Protein AF-A0A963EMU2-F1 (afdb_monomer_lite)

Radius of gyration: 33.06 Å; chains: 1; bounding box: 58×86×83 Å

Sequence (289 aa):
MRCREVLSMQSFRQRSLLAVLTMLLSSVTVGQEVAPSDQSLPDIDAIVSDTRRALVLEVLVESGVASLVDSFVSMTPPAGYRGAPAQLRLRWFDGADLRIGTRNGWDPRWQYERGEDGERRVLLDSAVGAFAIPFSSDIARVEVTEVVSGLVLLDVNVSDTVLAYCVTHPDDPNCDGVTAPDTDDDGVPDTTDNCPEDANPGQADADNDGVGDVCDPTPNGEVIPGDINGDAVVDVGDYNAIRASLGTCEGDTGYSATADFTADNCVAYNDYQFWYQNYYQEEPPAPGC

Secondary structure (DSSP, 8-state):
---------------------------------PPPP-------------TT-EEEEEEEEETTEEEEEEEEEESS------PSSP-EEEEEE-TTS-EEEEEEE--TTEEEEEETTEEEEEE-SEEEEEEEEE--TT--EEEEEETTT--EEEEEE-HHHHHHHHHH-TT-GGGTT-PPP-SS-SSS-TTT-SSTTS--TT---SS-SSS-TTT-SSTT----TT--SSSSS-SHHHHHHHHHHTTEETTSTT--GGG-TT-SSEE-HHHHHHHHHHT---PPP-S--

Structure (mmCIF, N/CA/C/O backbone):
data_AF-A0A963EMU2-F1
#
_entry.id   AF-A0A963EMU2-F1
#
loop_
_atom_site.group_PDB
_atom_site.id
_atom_site.type_symbol
_atom_site.label_atom_id
_atom_site.label_alt_id
_atom_site.label_comp_id
_atom_site.label_asym_id
_atom_site.label_entity_id
_atom_site.label_seq_id
_atom_site.pdbx_PDB_ins_code
_atom_site.Cartn_x
_atom_site.Cartn_y
_atom_site.Cartn_z
_atom_site.occupancy
_atom_site.B_iso_or_equiv
_atom_site.auth_seq_id
_atom_site.auth_comp_id
_atom_site.auth_asym_id
_atom_site.auth_atom_id
_atom_site.pdbx_PDB_model_num
ATOM 1 N N . MET A 1 1 ? 18.043 55.345 -12.419 1.00 35.28 1 MET A N 1
ATOM 2 C CA . MET A 1 1 ? 17.382 56.667 -12.295 1.00 35.28 1 MET A CA 1
ATOM 3 C C . MET A 1 1 ? 16.607 56.688 -10.982 1.00 35.28 1 MET A C 1
ATOM 5 O O . MET A 1 1 ? 16.098 55.649 -10.595 1.00 35.28 1 MET A O 1
ATOM 9 N N . ARG A 1 2 ? 16.610 57.816 -10.257 1.00 45.12 2 ARG A N 1
ATOM 10 C CA . ARG A 1 2 ? 16.007 57.969 -8.915 1.00 45.12 2 ARG A CA 1
ATOM 11 C C . ARG A 1 2 ? 14.479 57.815 -8.951 1.00 45.12 2 ARG A C 1
ATOM 13 O O . ARG A 1 2 ? 13.865 58.368 -9.857 1.00 45.12 2 ARG A O 1
ATOM 20 N N . CYS A 1 3 ? 13.884 57.222 -7.913 1.00 29.77 3 CYS A N 1
ATOM 21 C CA . CYS A 1 3 ? 12.469 57.419 -7.588 1.00 29.77 3 CYS A CA 1
ATOM 22 C C . CYS A 1 3 ? 12.299 57.777 -6.104 1.00 29.77 3 CYS A C 1
ATOM 24 O O . CYS A 1 3 ? 13.116 57.409 -5.263 1.00 29.77 3 CYS A O 1
ATOM 26 N N . ARG A 1 4 ? 11.293 58.609 -5.848 1.00 39.91 4 ARG A N 1
ATOM 27 C CA . ARG A 1 4 ? 11.122 59.542 -4.730 1.00 39.91 4 ARG A CA 1
ATOM 28 C C . ARG A 1 4 ? 9.865 59.147 -3.940 1.00 39.91 4 ARG A C 1
ATOM 30 O O . ARG A 1 4 ? 8.931 58.612 -4.524 1.00 39.91 4 ARG A O 1
ATOM 37 N N . GLU A 1 5 ? 9.881 59.431 -2.642 1.00 45.19 5 GLU A N 1
ATOM 38 C CA . GLU A 1 5 ? 8.817 59.248 -1.638 1.00 45.19 5 GLU A CA 1
ATOM 39 C C . GLU A 1 5 ? 7.425 59.749 -2.063 1.00 45.19 5 GLU A C 1
ATOM 41 O O . GLU A 1 5 ? 7.364 60.788 -2.717 1.00 45.19 5 GLU A O 1
ATOM 46 N N . VAL A 1 6 ? 6.348 59.134 -1.533 1.00 35.81 6 VAL A N 1
ATOM 47 C CA . VAL A 1 6 ? 5.193 59.840 -0.923 1.00 35.81 6 VAL A CA 1
ATOM 48 C C . VAL A 1 6 ? 4.527 58.961 0.160 1.00 35.81 6 VAL A C 1
ATOM 50 O O . VAL A 1 6 ? 3.995 57.893 -0.125 1.00 35.81 6 VAL A O 1
ATOM 53 N N . LEU A 1 7 ? 4.521 59.468 1.398 1.00 39.00 7 LEU A N 1
ATOM 54 C CA . LEU A 1 7 ? 3.650 59.091 2.521 1.00 39.00 7 LEU A CA 1
ATOM 55 C C . LEU A 1 7 ? 2.262 59.735 2.362 1.00 39.00 7 LEU A C 1
ATOM 57 O O . LEU A 1 7 ? 2.170 60.906 1.997 1.00 39.00 7 LEU A O 1
ATOM 61 N N . SER A 1 8 ? 1.194 59.038 2.758 1.00 33.53 8 SER A N 1
ATOM 62 C CA . SER A 1 8 ? -0.105 59.664 3.045 1.00 33.53 8 SER A CA 1
ATOM 63 C C . SER A 1 8 ? -0.786 58.984 4.235 1.00 33.53 8 SER A C 1
ATOM 65 O O . SER A 1 8 ? -1.384 57.919 4.109 1.00 33.53 8 SER A O 1
ATOM 67 N N . MET A 1 9 ? -0.686 59.623 5.403 1.00 33.03 9 MET A N 1
ATOM 68 C CA . MET A 1 9 ? -1.592 59.436 6.536 1.00 33.03 9 MET A CA 1
ATOM 69 C C . MET A 1 9 ? -2.592 60.592 6.510 1.00 33.03 9 MET A C 1
ATOM 71 O O . MET A 1 9 ? -2.189 61.753 6.598 1.00 33.03 9 MET A O 1
ATOM 75 N N . GLN A 1 10 ? -3.888 60.293 6.442 1.00 36.69 10 GLN A N 1
ATOM 76 C CA . GLN A 1 10 ? -4.934 61.271 6.731 1.00 36.69 10 GLN A CA 1
ATOM 77 C C . GLN A 1 10 ? -5.666 60.899 8.017 1.00 36.69 10 GLN A C 1
ATOM 79 O O . GLN A 1 10 ? -6.092 59.768 8.228 1.00 36.69 10 GLN A O 1
ATOM 84 N N . SER A 1 11 ? -5.769 61.904 8.880 1.00 35.62 11 SER A N 1
ATOM 85 C CA . SER A 1 11 ? -6.507 61.912 10.135 1.00 35.62 11 SER A CA 1
ATOM 86 C C . SER A 1 11 ? -7.935 62.399 9.894 1.00 35.62 11 SER A C 1
ATOM 88 O O . SER A 1 11 ? -8.146 63.293 9.077 1.00 35.62 11 SER A O 1
ATOM 90 N N . PHE A 1 12 ? -8.907 61.891 10.656 1.00 32.28 12 PHE A N 1
ATOM 91 C CA . PHE A 1 12 ? -10.191 62.568 10.843 1.00 32.28 12 PHE A CA 1
ATOM 92 C C . PHE A 1 12 ? -10.659 62.433 12.297 1.00 32.28 12 PHE A C 1
ATOM 94 O O . PHE A 1 12 ? -10.760 61.342 12.850 1.00 32.28 12 PHE A O 1
ATOM 101 N N . ARG A 1 13 ? -10.898 63.591 12.922 1.00 42.03 13 ARG A N 1
ATOM 102 C CA . ARG A 1 13 ? -11.477 63.770 14.261 1.00 42.03 13 ARG A CA 1
ATOM 103 C C . ARG A 1 13 ? -12.992 63.564 14.213 1.00 42.03 13 ARG A C 1
ATOM 105 O O . ARG A 1 13 ? -13.629 64.101 13.310 1.00 42.03 13 ARG A O 1
ATOM 112 N N . GLN A 1 14 ? -13.588 63.016 15.273 1.00 35.12 14 GLN A N 1
ATOM 113 C CA . GLN A 1 14 ? -14.962 63.375 15.642 1.00 35.12 14 GLN A CA 1
ATOM 114 C C . GLN A 1 14 ? -15.229 63.258 17.150 1.00 35.12 14 GLN A C 1
ATOM 116 O O . GLN A 1 14 ? -14.441 62.702 17.905 1.00 35.12 14 GLN A O 1
ATOM 121 N N . ARG A 1 15 ? -16.277 63.968 17.567 1.00 37.19 15 ARG A N 1
ATOM 122 C CA . ARG A 1 15 ? -16.480 64.641 18.855 1.00 37.19 15 ARG A CA 1
ATOM 123 C C . ARG A 1 15 ? -17.202 63.774 19.892 1.00 37.19 15 ARG A C 1
ATOM 125 O O . ARG A 1 15 ? -17.999 62.914 19.545 1.00 37.19 15 ARG A O 1
ATOM 132 N N . SER A 1 16 ? -16.970 64.121 21.155 1.00 39.81 16 SER A N 1
ATOM 133 C CA . SER A 1 16 ? -17.632 63.636 22.367 1.00 39.81 16 SER A CA 1
ATOM 134 C C . SER A 1 16 ? -19.164 63.718 22.321 1.00 39.81 16 SER A C 1
ATOM 136 O O . SER A 1 16 ? -19.708 64.763 21.967 1.00 39.81 16 SER A O 1
ATOM 138 N N . LEU A 1 17 ? -19.838 62.671 22.806 1.00 34.31 17 LEU A N 1
ATOM 139 C CA . LEU A 1 17 ? -21.205 62.719 23.330 1.00 34.31 17 LEU A CA 1
ATOM 140 C C . LEU A 1 17 ? -21.325 61.737 24.504 1.00 34.31 17 LEU A C 1
ATOM 142 O O . LEU A 1 17 ? -20.949 60.572 24.414 1.00 34.31 17 LEU A O 1
ATOM 146 N N . LEU A 1 18 ? -21.791 62.278 25.625 1.00 36.84 18 LEU A N 1
ATOM 147 C CA . LEU A 1 18 ? -22.010 61.627 26.910 1.00 36.84 18 LEU A CA 1
ATOM 148 C C . LEU A 1 18 ? -23.221 60.682 26.796 1.00 36.84 18 LEU A C 1
ATOM 150 O O . LEU A 1 18 ? -24.311 61.143 26.464 1.00 36.84 18 LEU A O 1
ATOM 154 N N . ALA A 1 19 ? -23.060 59.397 27.112 1.00 36.19 19 ALA A N 1
ATOM 155 C CA . ALA A 1 19 ? -24.176 58.489 27.366 1.00 36.19 19 ALA A CA 1
ATOM 156 C C . ALA A 1 19 ? -23.812 57.569 28.538 1.00 36.19 19 ALA A C 1
ATOM 158 O O . ALA A 1 19 ? -22.966 56.686 28.430 1.00 36.19 19 ALA A O 1
ATOM 159 N N . VAL A 1 20 ? -24.432 57.841 29.685 1.00 43.25 20 VAL A N 1
ATOM 160 C CA . VAL A 1 20 ? -24.418 56.987 30.871 1.00 43.25 20 VAL A CA 1
ATOM 161 C C . VAL A 1 20 ? -25.379 55.834 30.594 1.00 43.25 20 VAL A C 1
ATOM 163 O O . VAL A 1 20 ? -26.583 56.058 30.503 1.00 43.25 20 VAL A O 1
ATOM 166 N N . LEU A 1 21 ? -24.860 54.615 30.450 1.00 30.14 21 LEU A N 1
ATOM 167 C CA . LEU A 1 21 ? -25.670 53.401 30.450 1.00 30.14 21 LEU A CA 1
ATOM 168 C C . LEU A 1 21 ? -24.932 52.312 31.232 1.00 30.14 21 LEU A C 1
ATOM 170 O O . LEU A 1 21 ? -23.874 51.830 30.837 1.00 30.14 21 LEU A O 1
ATOM 174 N N . THR A 1 22 ? -25.490 51.981 32.387 1.00 38.59 22 THR A N 1
ATOM 175 C CA . THR A 1 22 ? -25.093 50.900 33.285 1.00 38.59 22 THR A CA 1
ATOM 176 C C . THR A 1 22 ? -25.167 49.558 32.548 1.00 38.59 22 THR A C 1
ATOM 178 O O . THR A 1 22 ? -26.258 49.058 32.285 1.00 38.59 22 THR A O 1
ATOM 181 N N . MET A 1 23 ? -24.018 48.958 32.218 1.00 34.81 23 MET A N 1
ATOM 182 C CA . MET A 1 23 ? -23.958 47.561 31.779 1.00 34.81 23 MET A CA 1
ATOM 183 C C . MET A 1 23 ? -24.023 46.642 33.002 1.00 34.81 23 MET A C 1
ATOM 185 O O . MET A 1 23 ? -23.084 46.563 33.793 1.00 34.81 23 MET A O 1
ATOM 189 N N . LEU A 1 24 ? -25.146 45.941 33.145 1.00 36.41 24 LEU A N 1
ATOM 190 C CA . LEU A 1 24 ? -25.231 44.711 33.924 1.00 36.41 24 LEU A CA 1
ATOM 191 C C . LEU A 1 24 ? -24.369 43.656 33.220 1.00 36.41 24 LEU A C 1
ATOM 193 O O . LEU A 1 24 ? -24.691 43.228 32.112 1.00 36.41 24 LEU A O 1
ATOM 197 N N . LEU A 1 25 ? -23.272 43.251 33.862 1.00 34.47 25 LEU A N 1
ATOM 198 C CA . LEU A 1 25 ? -22.512 42.060 33.494 1.00 34.47 25 LEU A CA 1
ATOM 199 C C . LEU A 1 25 ? -23.432 40.840 33.607 1.00 34.47 25 LEU A C 1
ATOM 201 O O . LEU A 1 25 ? -23.654 40.319 34.696 1.00 34.47 25 LEU A O 1
ATOM 205 N N . SER A 1 26 ? -23.966 40.385 32.477 1.00 35.75 26 SER A N 1
ATOM 206 C CA . SER A 1 26 ? -24.400 38.998 32.347 1.00 35.75 26 SER A CA 1
ATOM 207 C C . SER A 1 26 ? -23.162 38.206 31.960 1.00 35.75 26 SER A C 1
ATOM 209 O O . SER A 1 26 ? -22.693 38.279 30.827 1.00 35.75 26 SER A O 1
ATOM 211 N N . SER A 1 27 ? -22.580 37.522 32.940 1.00 37.53 27 SER A N 1
ATOM 212 C CA . SER A 1 27 ? -21.568 36.498 32.723 1.00 37.53 27 SER A CA 1
ATOM 213 C C . SER A 1 27 ? -22.130 35.465 31.748 1.00 37.53 27 SER A C 1
ATOM 215 O O . SER A 1 27 ? -23.017 34.691 32.106 1.00 37.53 27 SER A O 1
ATOM 217 N N . VAL A 1 28 ? -21.632 35.472 30.511 1.00 32.34 28 VAL A N 1
ATOM 218 C CA . VAL A 1 28 ? -21.758 34.331 29.607 1.00 32.34 28 VAL A CA 1
ATOM 219 C C . VAL A 1 28 ? -20.953 33.221 30.263 1.00 32.34 28 VAL A C 1
ATOM 221 O O . VAL A 1 28 ? -19.725 33.248 30.272 1.00 32.34 28 VAL A O 1
ATOM 224 N N . THR A 1 29 ? -21.645 32.286 30.904 1.00 36.19 29 THR A N 1
ATOM 225 C CA . THR A 1 29 ? -21.035 31.029 31.310 1.00 36.19 29 THR A CA 1
ATOM 226 C C . THR A 1 29 ? -20.679 30.301 30.024 1.00 36.19 29 THR A C 1
ATOM 228 O O . THR A 1 29 ? -21.573 29.856 29.303 1.00 36.19 29 THR A O 1
ATOM 231 N N . VAL A 1 30 ? -19.382 30.221 29.717 1.00 38.34 30 VAL A N 1
ATOM 232 C CA . VAL A 1 30 ? -18.858 29.185 28.823 1.00 38.34 30 VAL A CA 1
ATOM 233 C C . VAL A 1 30 ? -19.450 27.874 29.324 1.00 38.34 30 VAL A C 1
ATOM 235 O O . VAL A 1 30 ? -19.350 27.578 30.517 1.00 38.34 30 VAL A O 1
ATOM 238 N N . GLY A 1 31 ? -20.162 27.165 28.449 1.00 36.22 31 GLY A N 1
ATOM 239 C CA . GLY A 1 31 ? -20.737 25.869 28.765 1.00 36.22 31 GLY A CA 1
ATOM 240 C C . GLY A 1 31 ? -19.612 24.951 29.205 1.00 36.22 31 GLY A C 1
ATOM 241 O O . GLY A 1 31 ? -18.828 24.487 28.388 1.00 36.22 31 GLY A O 1
ATOM 242 N N . GLN A 1 32 ? -19.493 24.750 30.512 1.00 38.72 32 GLN A N 1
ATOM 243 C CA . GLN A 1 32 ? -18.679 23.694 31.069 1.00 38.72 32 GLN A CA 1
ATOM 244 C C . GLN A 1 32 ? -19.411 22.410 30.703 1.00 38.72 32 GLN A C 1
ATOM 246 O O . GLN A 1 32 ? -20.411 22.063 31.330 1.00 38.72 32 GLN A O 1
ATOM 251 N N . GLU A 1 33 ? -18.978 21.780 29.616 1.00 40.53 33 GLU A N 1
ATOM 252 C CA . GLU A 1 33 ? -19.452 20.465 29.222 1.00 40.53 33 GLU A CA 1
ATOM 253 C C . GLU A 1 33 ? -19.088 19.524 30.374 1.00 40.53 33 GLU A C 1
ATOM 255 O O . GLU A 1 33 ? -17.924 19.212 30.633 1.00 40.53 33 GLU A O 1
ATOM 260 N N . VAL A 1 34 ? -20.088 19.227 31.205 1.00 39.44 34 VAL A N 1
ATOM 261 C CA . VAL A 1 34 ? -19.920 18.378 32.378 1.00 39.44 34 VAL A CA 1
ATOM 262 C C . VAL A 1 34 ? -19.546 17.009 31.843 1.00 39.44 34 VAL A C 1
ATOM 264 O O . VAL A 1 34 ? -20.336 16.398 31.125 1.00 39.44 34 VAL A O 1
ATOM 267 N N . ALA A 1 35 ? -18.339 16.549 32.181 1.00 40.06 35 ALA A N 1
ATOM 268 C CA . ALA A 1 35 ? -17.890 15.209 31.843 1.00 40.06 35 ALA A CA 1
ATOM 269 C C . ALA A 1 35 ? -19.002 14.204 32.201 1.00 40.06 35 ALA A C 1
ATOM 271 O O . ALA A 1 35 ? -19.536 14.281 33.318 1.00 40.06 35 ALA A O 1
ATOM 272 N N . PRO A 1 36 ? -19.391 13.301 31.281 1.00 41.72 36 PRO A N 1
ATOM 273 C CA . PRO A 1 36 ? -20.435 12.327 31.559 1.00 41.72 36 PRO A CA 1
ATOM 274 C C . PRO A 1 36 ? -20.095 11.569 32.845 1.00 41.72 36 PRO A C 1
ATOM 276 O O . PRO A 1 36 ? -18.936 11.251 33.112 1.00 41.72 36 PRO A O 1
ATOM 279 N N . SER A 1 37 ? -21.107 11.344 33.684 1.00 37.91 37 SER A N 1
ATOM 280 C CA . SER A 1 37 ? -20.954 10.660 34.970 1.00 37.91 37 SER A CA 1
ATOM 281 C C . SER A 1 37 ? -20.234 9.321 34.805 1.00 37.91 37 SER A C 1
ATOM 283 O O . SER A 1 37 ? -20.472 8.639 33.810 1.00 37.91 37 SER A O 1
ATOM 285 N N . ASP A 1 38 ? -19.433 8.959 35.810 1.00 37.34 38 ASP A N 1
ATOM 286 C CA . ASP A 1 38 ? -18.592 7.760 35.971 1.00 37.34 38 ASP A CA 1
ATOM 287 C C . ASP A 1 38 ? -19.379 6.429 35.912 1.00 37.34 38 ASP A C 1
ATOM 289 O O . ASP A 1 38 ? -19.438 5.637 36.853 1.00 37.34 38 ASP A O 1
ATOM 293 N N . GLN A 1 39 ? -20.081 6.201 34.806 1.00 38.28 39 GLN A N 1
ATOM 294 C CA . GLN A 1 39 ? -20.784 4.967 34.509 1.00 38.28 39 GLN A CA 1
ATOM 295 C C . GLN A 1 39 ? -19.732 4.001 33.969 1.00 38.28 39 GLN A C 1
ATOM 297 O O . GLN A 1 39 ? -19.336 4.073 32.805 1.00 38.28 39 GLN A O 1
ATOM 302 N N . SER A 1 40 ? -19.252 3.109 34.836 1.00 40.94 40 SER A N 1
ATOM 303 C CA . SER A 1 40 ? -18.493 1.939 34.399 1.00 40.94 40 SER A CA 1
ATOM 304 C C . SER A 1 40 ? -19.375 1.118 33.456 1.00 40.94 40 SER A C 1
ATOM 306 O O . SER A 1 40 ? -20.341 0.473 33.858 1.00 40.94 40 SER A O 1
ATOM 308 N N . LEU A 1 41 ? -19.085 1.210 32.161 1.00 40.19 41 LEU A N 1
ATOM 309 C CA . LEU A 1 41 ? -19.714 0.357 31.170 1.00 40.19 41 LEU A CA 1
ATOM 310 C C . LEU A 1 41 ? -19.074 -1.029 31.281 1.00 40.19 41 LEU A C 1
ATOM 312 O O . LEU A 1 41 ? -17.842 -1.112 31.279 1.00 40.19 41 LEU A O 1
ATOM 316 N N . PRO A 1 42 ? -19.866 -2.109 31.388 1.00 42.03 42 PRO A N 1
ATOM 317 C CA . PRO A 1 42 ? -19.310 -3.453 31.414 1.00 42.03 42 PRO A CA 1
ATOM 318 C C . PRO A 1 42 ? -18.523 -3.697 30.119 1.00 42.03 42 PRO A C 1
ATOM 320 O O . PRO A 1 42 ? -19.025 -3.417 29.029 1.00 42.03 42 PRO A O 1
ATOM 323 N N . ASP A 1 43 ? -17.284 -4.179 30.246 1.00 49.72 43 ASP A N 1
ATOM 324 C CA . ASP A 1 43 ? -16.529 -4.751 29.125 1.00 49.72 43 ASP A CA 1
ATOM 325 C C . ASP A 1 43 ? -17.313 -6.000 28.692 1.00 49.72 43 ASP A C 1
ATOM 327 O O . ASP A 1 43 ? -17.410 -6.965 29.451 1.00 49.72 43 ASP A O 1
ATOM 331 N N . ILE A 1 44 ? -17.975 -5.946 27.534 1.00 45.94 44 ILE A N 1
ATOM 332 C CA . ILE A 1 44 ? -18.754 -7.075 27.019 1.00 45.94 44 ILE A CA 1
ATOM 333 C C . ILE A 1 44 ? -17.798 -7.979 26.241 1.00 45.94 44 ILE A C 1
ATOM 335 O O . ILE A 1 44 ? -17.297 -7.583 25.194 1.00 45.94 44 ILE A O 1
ATOM 339 N N . ASP A 1 45 ? -17.570 -9.168 26.801 1.00 51.59 45 ASP A N 1
ATOM 340 C CA . ASP A 1 45 ? -17.040 -10.389 26.188 1.00 51.59 45 ASP A CA 1
ATOM 341 C C . ASP A 1 45 ? -15.982 -10.183 25.094 1.00 51.59 45 ASP A C 1
ATOM 343 O O . ASP A 1 45 ? -16.255 -10.255 23.895 1.00 51.59 45 ASP A O 1
ATOM 347 N N . ALA A 1 46 ? -14.724 -10.021 25.518 1.00 47.72 46 ALA A N 1
ATOM 348 C CA . ALA A 1 46 ? -13.610 -10.421 24.672 1.00 47.72 46 ALA A CA 1
ATOM 349 C C . ALA A 1 46 ? -13.699 -11.944 24.502 1.00 47.72 46 ALA A C 1
ATOM 351 O O . ALA A 1 46 ? -13.368 -12.694 25.426 1.00 47.72 46 ALA A O 1
ATOM 352 N N . ILE A 1 47 ? -14.175 -12.398 23.339 1.00 47.84 47 ILE A N 1
ATOM 353 C CA . ILE A 1 47 ? -13.911 -13.760 22.878 1.00 47.84 47 ILE A CA 1
ATOM 354 C C . ILE A 1 47 ? -12.400 -13.951 23.018 1.00 47.84 47 ILE A C 1
ATOM 356 O O . ILE A 1 47 ? -11.615 -13.120 22.565 1.00 47.84 47 ILE A O 1
ATOM 360 N N . VAL A 1 48 ? -12.029 -14.968 23.790 1.00 54.50 48 VAL A N 1
ATOM 361 C CA . VAL A 1 48 ? -10.658 -15.302 24.175 1.00 54.50 48 VAL A CA 1
ATOM 362 C C . VAL A 1 48 ? -9.741 -15.175 22.960 1.00 54.50 48 VAL A C 1
ATOM 364 O O . VAL A 1 48 ? -9.844 -15.980 22.043 1.00 54.50 48 VAL A O 1
ATOM 367 N N . SER A 1 49 ? -8.833 -14.200 22.948 1.00 51.03 49 SER A N 1
ATOM 368 C CA . SER A 1 49 ? -7.731 -14.209 21.992 1.00 51.03 49 SER A CA 1
ATOM 369 C C . SER A 1 49 ? -6.461 -13.621 22.601 1.00 51.03 49 SER A C 1
ATOM 371 O O . SER A 1 49 ? -6.479 -12.877 23.587 1.00 51.03 49 SER A O 1
ATOM 373 N N . ASP A 1 50 ? -5.348 -14.117 22.080 1.00 56.53 50 ASP A N 1
ATOM 374 C CA . ASP A 1 50 ? -3.978 -13.986 22.557 1.00 56.53 50 ASP A CA 1
ATOM 375 C C . ASP A 1 50 ? -3.633 -12.576 23.078 1.00 56.53 50 ASP A C 1
ATOM 377 O O . ASP A 1 50 ? -3.504 -11.627 22.313 1.00 56.53 50 ASP A O 1
ATOM 381 N N . THR A 1 51 ? -3.413 -12.416 24.390 1.00 59.19 51 THR A N 1
ATOM 382 C CA . THR A 1 51 ? -3.017 -11.112 24.963 1.00 59.19 51 THR A CA 1
ATOM 383 C C . THR A 1 51 ? -1.585 -10.708 24.617 1.00 59.19 51 THR A C 1
ATOM 385 O O . THR A 1 51 ? -1.146 -9.632 25.021 1.00 59.19 51 THR A O 1
ATOM 388 N N . ARG A 1 52 ? -0.817 -11.571 23.941 1.00 72.00 52 ARG A N 1
ATOM 389 C CA . ARG A 1 52 ? 0.543 -11.251 23.494 1.00 72.00 52 ARG A CA 1
ATOM 390 C C . ARG A 1 52 ? 0.545 -10.478 22.180 1.00 72.00 52 ARG A C 1
ATOM 392 O O . ARG A 1 52 ? 1.603 -10.020 21.776 1.00 72.00 52 ARG A O 1
ATOM 399 N N . ARG A 1 53 ? -0.602 -10.356 21.508 1.00 82.12 53 ARG A N 1
ATOM 400 C CA . ARG A 1 53 ? -0.713 -9.763 20.175 1.00 82.12 53 ARG A CA 1
ATOM 401 C C . ARG A 1 53 ? -1.917 -8.846 20.101 1.00 82.12 53 ARG A C 1
ATOM 403 O O . ARG A 1 53 ? -2.940 -9.096 20.735 1.00 82.12 53 ARG A O 1
ATOM 410 N N . ALA A 1 54 ? -1.801 -7.783 19.327 1.00 88.88 54 ALA A N 1
ATOM 411 C CA . ALA A 1 54 ? -2.918 -6.891 19.078 1.00 88.88 54 ALA A CA 1
ATOM 412 C C . ALA A 1 54 ? -2.879 -6.373 17.651 1.00 88.88 54 ALA A C 1
ATOM 414 O O . ALA A 1 54 ? -1.813 -5.990 17.175 1.00 88.88 54 ALA A O 1
ATOM 415 N N . LEU A 1 55 ? -4.047 -6.299 17.019 1.00 92.00 55 LEU A N 1
ATOM 416 C CA . LEU A 1 55 ? -4.229 -5.394 15.897 1.00 92.00 55 LEU A CA 1
ATOM 417 C C . LEU A 1 55 ? -4.282 -3.975 16.470 1.00 92.00 55 LEU A C 1
ATOM 419 O O . LEU A 1 55 ? -5.108 -3.673 17.340 1.00 92.00 55 LEU A O 1
ATOM 423 N N . VAL A 1 56 ? -3.353 -3.137 16.029 1.00 93.19 56 VAL A N 1
ATOM 424 C CA . VAL A 1 56 ? -3.220 -1.744 16.437 1.00 93.19 56 VAL A CA 1
ATOM 425 C C . VAL A 1 56 ? -3.683 -0.868 15.286 1.00 93.19 56 VAL A C 1
ATOM 427 O O . VAL A 1 56 ? -3.252 -1.056 14.155 1.00 93.19 56 VAL A O 1
ATOM 430 N N . LEU A 1 57 ? -4.560 0.081 15.593 1.00 94.56 57 LEU A N 1
ATOM 431 C CA . LEU A 1 57 ? -4.978 1.139 14.688 1.00 94.56 57 LEU A CA 1
ATOM 432 C C . LEU A 1 57 ? -4.463 2.457 15.254 1.00 94.56 57 LEU A C 1
ATOM 434 O O . LEU A 1 57 ? -4.853 2.845 16.360 1.00 94.56 57 LEU A O 1
ATOM 438 N N . GLU A 1 58 ? -3.600 3.140 14.516 1.00 94.38 58 GLU A N 1
ATOM 439 C CA . GLU A 1 58 ? -3.252 4.526 14.797 1.00 94.38 58 GLU A CA 1
ATOM 440 C C . GLU A 1 58 ? -4.282 5.423 14.132 1.00 94.38 58 GLU A C 1
ATOM 442 O O . GLU A 1 58 ? -4.531 5.338 12.933 1.00 94.38 58 GLU A O 1
ATOM 447 N N . VAL A 1 59 ? -4.936 6.255 14.931 1.00 94.38 59 VAL A N 1
ATOM 448 C CA . VAL A 1 59 ? -6.111 7.002 14.502 1.00 94.38 59 VAL A CA 1
ATOM 449 C C . VAL A 1 59 ? -5.949 8.457 14.886 1.00 9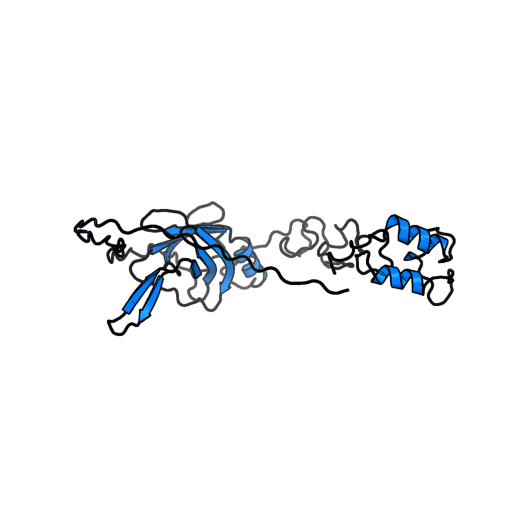4.38 59 VAL A C 1
ATOM 451 O O . VAL A 1 59 ? -5.739 8.786 16.056 1.00 94.38 59 VAL A O 1
ATOM 454 N N . LEU A 1 60 ? -6.093 9.331 13.896 1.00 94.69 60 LEU A N 1
ATOM 455 C CA . LEU A 1 60 ? -6.219 10.764 14.088 1.00 94.69 60 LEU A CA 1
ATOM 456 C C . LEU A 1 60 ? -7.693 11.088 14.324 1.00 94.69 60 LEU A C 1
ATOM 458 O O . LEU A 1 60 ? -8.537 10.819 13.470 1.00 94.69 60 LEU A O 1
ATOM 462 N N . VAL A 1 61 ? -7.999 11.673 15.479 1.00 91.75 61 VAL A N 1
ATOM 463 C CA . VAL A 1 61 ? -9.344 12.140 15.828 1.00 91.75 61 VAL A CA 1
ATOM 464 C C . VAL A 1 61 ? -9.357 13.661 15.780 1.00 91.75 61 VAL A C 1
ATOM 466 O O . VAL A 1 61 ? -8.608 14.300 16.519 1.00 91.75 61 VAL A O 1
ATOM 469 N N . GLU A 1 62 ? -10.235 14.239 14.963 1.00 90.69 62 GLU A N 1
ATOM 470 C CA . GLU A 1 62 ? -10.421 15.685 14.813 1.00 90.69 62 GLU A CA 1
ATOM 471 C C . GLU A 1 62 ? -11.902 16.028 14.962 1.00 90.69 62 GLU A C 1
ATOM 473 O O . GLU A 1 62 ? -12.729 15.554 14.191 1.00 90.69 62 GLU A O 1
ATOM 478 N N . SER A 1 63 ? -12.247 16.842 15.965 1.00 77.00 63 SER A N 1
ATOM 479 C CA . SER A 1 63 ? -13.568 17.486 16.127 1.00 77.00 63 SER A CA 1
ATOM 480 C C . SER A 1 63 ? -14.800 16.712 15.597 1.00 77.00 63 SER A C 1
ATOM 482 O O . SER A 1 63 ? -15.635 17.270 14.887 1.00 77.00 63 SER A O 1
ATOM 484 N N . GLY A 1 64 ? -14.941 15.436 15.979 1.00 72.75 64 GLY A N 1
ATOM 485 C CA . GLY A 1 64 ? -16.112 14.602 15.662 1.00 72.75 64 GLY A CA 1
ATOM 486 C C . GLY A 1 64 ? -15.967 13.648 14.470 1.00 72.75 64 GLY A C 1
ATOM 487 O O . GLY A 1 64 ? -16.926 12.949 14.156 1.00 72.75 64 GLY A O 1
ATOM 488 N N . VAL A 1 65 ? -14.796 13.572 13.838 1.00 85.56 65 VAL A N 1
ATOM 489 C CA . VAL A 1 65 ? -14.456 12.572 12.812 1.00 85.56 65 VAL A CA 1
ATOM 490 C C . VAL A 1 65 ? -13.120 11.924 13.175 1.00 85.56 65 VAL A C 1
ATOM 492 O O . VAL A 1 65 ? -12.271 12.548 13.814 1.00 85.56 65 VAL A O 1
ATOM 495 N N . ALA A 1 66 ? -12.931 10.661 12.803 1.00 92.75 66 ALA A N 1
ATOM 496 C CA . ALA A 1 66 ? -11.663 9.968 12.950 1.00 92.75 66 ALA A CA 1
ATOM 497 C C . ALA A 1 66 ? -11.190 9.401 11.605 1.00 92.75 66 ALA A C 1
ATOM 499 O O . ALA A 1 66 ? -11.992 9.016 10.757 1.00 92.75 66 ALA A O 1
ATOM 500 N N . SER A 1 67 ? -9.875 9.359 11.411 1.00 95.12 67 SER A N 1
ATOM 501 C CA . SER A 1 67 ? -9.229 8.814 10.215 1.00 95.12 67 SER A CA 1
ATOM 502 C C . SER A 1 67 ? -8.108 7.860 10.608 1.00 95.12 67 SER A C 1
ATOM 504 O O . SER A 1 67 ? -7.412 8.083 11.603 1.00 95.12 67 SER A O 1
ATOM 506 N N . LEU A 1 68 ? -7.967 6.773 9.850 1.00 96.06 68 LEU A N 1
ATOM 507 C CA . LEU A 1 68 ? -6.882 5.817 10.036 1.00 96.06 68 LEU A CA 1
ATOM 508 C C . LEU A 1 68 ? -5.580 6.441 9.532 1.00 96.06 68 LEU A C 1
ATOM 510 O O . LEU A 1 68 ? -5.512 6.886 8.389 1.00 96.06 68 LEU A O 1
ATOM 514 N N . VAL A 1 69 ? -4.579 6.488 10.402 1.00 96.25 69 VAL A N 1
ATOM 515 C CA . VAL A 1 69 ? -3.211 6.902 10.075 1.00 96.25 69 VAL A CA 1
ATOM 516 C C . VAL A 1 69 ? -2.404 5.681 9.657 1.00 96.25 69 VAL A C 1
ATOM 518 O O . VAL A 1 69 ? -1.742 5.714 8.627 1.00 96.25 69 VAL A O 1
ATOM 521 N N . ASP A 1 70 ? -2.489 4.611 10.448 1.00 95.50 70 ASP A N 1
ATOM 522 C CA . ASP A 1 70 ? -1.786 3.357 10.197 1.00 95.50 70 ASP A CA 1
ATOM 523 C C . ASP A 1 70 ? -2.518 2.183 10.864 1.00 95.50 70 ASP A C 1
ATOM 525 O O . ASP A 1 70 ? -3.294 2.362 11.812 1.00 95.50 70 ASP A O 1
ATOM 529 N N . SER A 1 71 ? -2.262 0.968 10.389 1.00 95.56 71 SER A N 1
ATOM 530 C CA . SER A 1 71 ? -2.693 -0.251 11.059 1.00 95.56 71 SER A CA 1
ATOM 531 C C . SER A 1 71 ? -1.663 -1.360 10.917 1.00 95.56 71 SER A C 1
ATOM 533 O O . SER A 1 71 ? -1.147 -1.613 9.834 1.00 95.56 71 SER A O 1
ATOM 535 N N . PHE A 1 72 ? -1.391 -2.057 12.015 1.00 94.00 72 PHE A N 1
ATOM 536 C CA . PHE A 1 72 ? -0.401 -3.129 12.048 1.00 94.00 72 PHE A CA 1
ATOM 537 C C . PHE A 1 72 ? -0.681 -4.107 13.186 1.00 94.00 72 PHE A C 1
ATOM 539 O O . PHE A 1 72 ? -1.364 -3.790 14.164 1.00 94.00 72 PHE A O 1
ATOM 546 N N . VAL A 1 73 ? -0.116 -5.309 13.099 1.00 92.38 73 VAL A N 1
ATOM 547 C CA . VAL A 1 73 ? -0.173 -6.290 14.188 1.00 92.38 73 VAL A CA 1
ATOM 548 C C . VAL A 1 73 ? 1.070 -6.154 15.065 1.00 92.38 73 VAL A C 1
ATOM 550 O O . VAL A 1 73 ? 2.201 -6.310 14.611 1.00 92.38 73 VAL A O 1
ATOM 553 N N . SER A 1 74 ? 0.865 -5.869 16.349 1.00 89.69 74 SER A N 1
ATOM 554 C CA . SER A 1 74 ? 1.933 -5.708 17.336 1.00 89.69 74 SER A CA 1
ATOM 555 C C . SER A 1 74 ? 2.056 -6.927 18.246 1.00 89.69 74 SER A C 1
ATOM 557 O O . SER A 1 74 ? 1.088 -7.333 18.890 1.00 89.69 74 SER A O 1
ATOM 559 N N . MET A 1 75 ? 3.280 -7.447 18.375 1.00 85.75 75 MET A N 1
ATOM 560 C CA . MET A 1 75 ? 3.671 -8.487 19.345 1.00 85.75 75 MET A CA 1
ATOM 561 C C . MET A 1 75 ? 3.920 -7.929 20.758 1.00 85.75 75 MET A C 1
ATOM 563 O O . MET A 1 75 ? 4.144 -8.674 21.712 1.00 85.75 75 MET A O 1
ATOM 567 N N . THR A 1 76 ? 3.921 -6.605 20.901 1.00 83.50 76 THR A N 1
ATOM 568 C CA . THR A 1 76 ? 4.025 -5.902 22.183 1.00 83.50 76 THR A CA 1
ATOM 569 C C . THR A 1 76 ? 2.907 -4.869 22.245 1.00 83.50 76 THR A C 1
ATOM 571 O O . THR A 1 76 ? 3.152 -3.688 21.979 1.00 83.50 76 THR A O 1
ATOM 574 N N . PRO A 1 77 ? 1.665 -5.300 22.537 1.00 72.00 77 PRO A N 1
ATOM 575 C CA . PRO A 1 77 ? 0.512 -4.417 22.504 1.00 72.00 77 PRO A CA 1
ATOM 576 C C . PRO A 1 77 ? 0.744 -3.184 23.382 1.00 72.00 77 PRO A C 1
ATOM 578 O O . PRO A 1 77 ? 1.178 -3.339 24.532 1.00 72.00 77 PRO A O 1
ATOM 581 N N . PRO A 1 78 ? 0.451 -1.967 22.890 1.00 68.75 78 PRO A N 1
ATOM 582 C CA . PRO A 1 78 ? 0.511 -0.787 23.734 1.00 68.75 78 PRO A CA 1
ATOM 583 C C . PRO A 1 78 ? -0.447 -0.965 24.917 1.00 68.75 78 PRO A C 1
ATOM 585 O O . PRO A 1 78 ? -1.509 -1.587 24.797 1.00 68.75 78 PRO A O 1
ATOM 588 N N . ALA A 1 79 ? -0.069 -0.436 26.084 1.00 62.78 79 ALA A N 1
ATOM 589 C CA . ALA A 1 79 ? -0.941 -0.452 27.248 1.00 62.78 79 ALA A CA 1
ATOM 590 C C . ALA A 1 79 ? -2.228 0.306 26.895 1.00 62.78 79 ALA A C 1
ATOM 592 O O . ALA A 1 79 ? -2.231 1.530 26.807 1.00 62.78 79 ALA A O 1
ATOM 593 N N . GLY A 1 80 ? -3.314 -0.428 26.647 1.00 57.28 80 GLY A N 1
ATOM 594 C CA . GLY A 1 80 ? -4.594 0.183 26.317 1.00 57.28 80 GLY A CA 1
ATOM 595 C C . GLY A 1 80 ? -5.022 1.108 27.452 1.00 57.28 80 GLY A C 1
ATOM 596 O O . GLY A 1 80 ? -5.161 0.663 28.596 1.00 57.28 80 GLY A O 1
ATOM 597 N N . TYR A 1 81 ? -5.227 2.388 27.145 1.00 53.25 81 TYR A N 1
ATOM 598 C CA . TYR A 1 81 ? -5.744 3.345 28.113 1.00 53.25 81 TYR A CA 1
ATOM 599 C C . TYR A 1 81 ? -7.188 2.979 28.465 1.00 53.25 81 TYR A C 1
ATOM 601 O O . TYR A 1 81 ? -8.128 3.253 27.723 1.00 53.25 81 TYR A O 1
ATOM 609 N N . ARG A 1 82 ? -7.365 2.344 29.628 1.00 55.28 82 ARG A N 1
ATOM 610 C CA . ARG A 1 82 ? -8.672 2.114 30.257 1.00 55.28 82 ARG A CA 1
ATOM 611 C C . ARG A 1 82 ? -9.007 3.308 31.147 1.00 55.28 82 ARG A C 1
ATOM 613 O O . ARG A 1 82 ? -8.917 3.225 32.369 1.00 55.28 82 ARG A O 1
ATOM 620 N N . GLY A 1 83 ? -9.304 4.449 30.535 1.00 47.47 83 GLY A N 1
ATOM 621 C CA . GLY A 1 83 ? -9.771 5.622 31.271 1.00 47.47 83 GLY A CA 1
ATOM 622 C C . GLY A 1 83 ? -11.274 5.535 31.539 1.00 47.47 83 GLY A C 1
ATOM 623 O O . GLY A 1 83 ? -12.043 5.210 30.637 1.00 47.47 83 GLY A O 1
ATOM 624 N N . ALA A 1 84 ? -11.692 5.817 32.775 1.00 52.22 84 ALA A N 1
ATOM 625 C CA . ALA A 1 84 ? -13.098 5.990 33.129 1.00 52.22 84 ALA A CA 1
ATOM 626 C C . ALA A 1 84 ? -13.483 7.492 33.144 1.00 52.22 84 ALA A C 1
ATOM 628 O O . ALA A 1 84 ? -12.704 8.335 33.627 1.00 52.22 84 ALA A O 1
ATOM 629 N N . PRO A 1 85 ? -14.675 7.858 32.635 1.00 61.38 85 PRO A N 1
ATOM 630 C CA . PRO A 1 85 ? -15.614 7.019 31.884 1.00 61.38 85 PRO A CA 1
ATOM 631 C C . PRO A 1 85 ? -15.104 6.712 30.466 1.00 61.38 85 PRO A C 1
ATOM 633 O O . PRO A 1 85 ? -14.353 7.495 29.884 1.00 61.38 85 PRO A O 1
ATOM 636 N N . ALA A 1 86 ? -15.548 5.586 29.907 1.00 65.44 86 ALA A N 1
ATOM 637 C CA . ALA A 1 86 ? -15.317 5.263 28.506 1.00 65.44 86 ALA A CA 1
ATOM 638 C C . ALA A 1 86 ? -16.092 6.226 27.605 1.00 65.44 86 ALA A C 1
ATOM 640 O O . ALA A 1 86 ? -17.294 6.420 27.792 1.00 65.44 86 ALA A O 1
ATOM 641 N N . GLN A 1 87 ? -15.410 6.799 26.622 1.00 82.19 87 GLN A N 1
ATOM 642 C CA . GLN A 1 87 ? -16.012 7.767 25.704 1.00 82.19 87 GLN A CA 1
ATOM 643 C C . GLN A 1 87 ? -16.201 7.190 24.310 1.00 82.19 87 GLN A C 1
ATOM 645 O O . GLN A 1 87 ? -17.136 7.569 23.610 1.00 82.19 87 GLN A O 1
ATOM 650 N N . LEU A 1 88 ? -15.360 6.223 23.945 1.00 88.44 88 LEU A N 1
ATOM 651 C CA . LEU A 1 88 ? -15.432 5.515 22.681 1.00 88.44 88 LEU A CA 1
ATOM 652 C C . LEU A 1 88 ? -15.783 4.045 22.910 1.00 88.44 88 LEU A C 1
ATOM 654 O O . LEU A 1 88 ? -15.496 3.461 23.958 1.00 88.44 88 LEU A O 1
ATOM 658 N N . ARG A 1 89 ? -16.397 3.436 21.904 1.00 90.25 89 ARG A N 1
ATOM 659 C CA . ARG A 1 89 ? -16.662 2.007 21.822 1.00 90.25 89 ARG A CA 1
ATOM 660 C C . ARG A 1 89 ? -16.099 1.478 20.521 1.00 90.25 89 ARG A C 1
ATOM 662 O O . ARG A 1 89 ? -16.513 1.904 19.452 1.00 90.25 89 ARG A O 1
ATOM 669 N N . LEU A 1 90 ? -15.196 0.523 20.650 1.00 91.81 90 LEU A N 1
ATOM 670 C CA . LEU A 1 90 ? -14.634 -0.232 19.553 1.00 91.81 90 LEU A CA 1
ATOM 671 C C . LEU A 1 90 ? -15.489 -1.481 19.347 1.00 91.81 90 LEU A C 1
ATOM 673 O O . LEU A 1 90 ? -15.883 -2.149 20.315 1.00 91.81 90 LEU A O 1
ATOM 677 N N . ARG A 1 91 ? -15.769 -1.805 18.093 1.00 92.81 91 ARG A N 1
ATOM 678 C CA . ARG A 1 91 ? -16.376 -3.062 17.657 1.00 92.81 91 ARG A CA 1
ATOM 679 C C . ARG A 1 91 ? -15.568 -3.592 16.490 1.00 92.81 91 ARG A C 1
ATOM 681 O O . ARG A 1 91 ? -15.097 -2.808 15.677 1.00 92.81 91 ARG A O 1
ATOM 688 N N . TRP A 1 92 ? -15.417 -4.902 16.412 1.00 93.62 92 TRP A N 1
ATOM 689 C CA . TRP A 1 92 ? -14.772 -5.537 15.272 1.00 93.62 92 TRP A CA 1
ATOM 690 C C . TRP A 1 92 ? -15.631 -6.677 14.744 1.00 93.62 92 TRP A C 1
ATOM 692 O O . TRP A 1 92 ? -16.398 -7.303 15.492 1.00 93.62 92 TRP A O 1
ATOM 702 N N . PHE A 1 93 ? -15.537 -6.873 13.437 1.00 92.88 93 PHE A N 1
ATOM 703 C CA . PHE A 1 93 ? -16.418 -7.713 12.643 1.00 92.88 93 PHE A CA 1
ATOM 704 C C . PHE A 1 93 ? -15.597 -8.648 11.767 1.00 92.88 93 PHE A C 1
ATOM 706 O O . PHE A 1 93 ? -14.469 -8.311 11.394 1.00 92.88 93 PHE A O 1
ATOM 713 N N . ASP A 1 94 ? -16.178 -9.801 11.457 1.00 89.38 94 ASP A N 1
ATOM 714 C CA . ASP A 1 94 ? -15.614 -10.733 10.490 1.00 89.38 94 ASP A CA 1
ATOM 715 C C . ASP A 1 94 ? -15.946 -10.362 9.039 1.00 89.38 94 ASP A C 1
ATOM 717 O O . ASP A 1 94 ? -16.652 -9.385 8.774 1.00 89.38 94 ASP A O 1
ATOM 721 N N . GLY A 1 95 ? -15.431 -11.145 8.085 1.00 85.62 95 GLY A N 1
ATOM 722 C CA . GLY A 1 95 ? -15.681 -10.945 6.652 1.00 85.62 95 GLY A CA 1
ATOM 723 C C . GLY A 1 95 ? -17.151 -11.092 6.228 1.00 85.62 95 GLY A C 1
ATOM 724 O O . GLY A 1 95 ? -17.497 -10.744 5.103 1.00 85.62 95 GLY A O 1
ATOM 725 N N . ALA A 1 96 ? -18.027 -11.580 7.113 1.00 88.81 96 ALA A N 1
ATOM 726 C CA . ALA A 1 96 ? -19.472 -11.662 6.909 1.00 88.81 96 ALA A CA 1
ATOM 727 C C . ALA A 1 96 ? -20.240 -10.549 7.654 1.00 88.81 96 ALA A C 1
ATOM 729 O O . ALA A 1 96 ? -21.462 -10.644 7.807 1.00 88.81 96 ALA A O 1
ATOM 730 N N . ASP A 1 97 ? -19.540 -9.510 8.128 1.00 89.50 97 ASP A N 1
ATOM 731 C CA . ASP A 1 97 ? -20.075 -8.411 8.939 1.00 89.50 97 ASP A CA 1
ATOM 732 C C . ASP A 1 97 ? -20.700 -8.856 10.278 1.00 89.50 97 ASP A C 1
ATOM 734 O O . ASP A 1 97 ? -21.474 -8.123 10.910 1.00 89.50 97 ASP A O 1
ATOM 738 N N . LEU A 1 98 ? -20.356 -10.047 10.776 1.00 89.56 98 LEU A N 1
ATOM 739 C CA . LEU A 1 98 ? -20.766 -10.487 12.102 1.00 89.56 98 LEU A CA 1
ATOM 740 C C . LEU A 1 98 ? -19.837 -9.871 13.149 1.00 89.56 98 LEU A C 1
ATOM 742 O O . LEU A 1 98 ? -18.620 -10.021 13.108 1.00 89.56 98 LEU A O 1
ATOM 746 N N . ARG A 1 99 ? -20.413 -9.191 14.148 1.00 91.94 99 ARG A N 1
ATOM 747 C CA . ARG A 1 99 ? -19.634 -8.630 15.259 1.00 91.94 99 ARG A CA 1
ATOM 748 C C . ARG A 1 99 ? -19.045 -9.752 16.114 1.00 91.94 99 ARG A C 1
ATOM 750 O O . ARG A 1 99 ? -19.779 -10.397 16.865 1.00 91.94 99 ARG A O 1
ATOM 757 N N . ILE A 1 100 ? -17.725 -9.876 16.089 1.00 87.00 100 ILE A N 1
ATOM 758 C CA . ILE A 1 100 ? -16.955 -10.883 16.831 1.00 87.00 100 ILE A CA 1
ATOM 759 C C . ILE A 1 100 ? -16.284 -10.320 18.093 1.00 87.00 100 ILE A C 1
ATOM 761 O O . ILE A 1 100 ? -15.763 -11.074 18.911 1.00 87.00 100 ILE A O 1
ATOM 765 N N . GLY A 1 101 ? -16.370 -9.010 18.339 1.00 86.19 101 GLY A N 1
ATOM 766 C CA . GLY A 1 101 ? -16.078 -8.482 19.668 1.00 86.19 101 GLY A CA 1
ATOM 767 C C . GLY A 1 101 ? -16.274 -6.982 19.837 1.00 86.19 101 GLY A C 1
ATOM 768 O O . GLY A 1 101 ? -16.675 -6.258 18.920 1.00 86.19 101 GLY A O 1
ATOM 769 N N . THR A 1 102 ? -16.079 -6.522 21.073 1.00 88.25 102 THR A N 1
ATOM 770 C CA . THR A 1 102 ? -16.208 -5.113 21.445 1.00 88.25 102 THR A CA 1
ATOM 771 C C . THR A 1 102 ? -15.342 -4.767 22.653 1.00 88.25 102 THR A C 1
ATOM 773 O O . THR A 1 102 ? -15.031 -5.620 23.482 1.00 88.25 102 THR A O 1
ATOM 776 N N . ARG A 1 103 ? -14.931 -3.501 22.748 1.00 84.88 103 ARG A N 1
ATOM 777 C CA . ARG A 1 103 ? -14.200 -2.958 23.895 1.00 84.88 103 ARG A CA 1
ATOM 778 C C . ARG A 1 103 ? -14.482 -1.469 24.048 1.00 84.88 103 ARG A C 1
ATOM 780 O O . ARG A 1 103 ? -14.686 -0.759 23.069 1.00 84.88 103 ARG A O 1
ATOM 787 N N . ASN A 1 104 ? -14.448 -0.977 25.277 1.00 84.50 104 ASN A N 1
ATOM 788 C CA . ASN A 1 104 ? -14.454 0.458 25.540 1.00 84.50 104 ASN A CA 1
ATOM 789 C C . ASN A 1 104 ? -13.074 1.105 25.292 1.00 84.50 104 ASN A C 1
ATOM 791 O O . ASN A 1 104 ? -12.037 0.525 25.610 1.00 84.50 104 ASN A O 1
ATOM 795 N N . GLY A 1 105 ? -13.067 2.326 24.760 1.00 81.75 105 GLY A N 1
ATOM 796 C CA . GLY A 1 105 ? -11.866 3.088 24.421 1.00 81.75 105 GLY A CA 1
ATOM 797 C C . GLY A 1 105 ? -11.848 4.494 25.019 1.00 81.75 105 GLY A C 1
ATOM 798 O O . GLY A 1 105 ? -12.888 5.081 25.341 1.00 81.75 105 GLY A O 1
ATOM 799 N N . TRP A 1 106 ? -10.636 5.025 25.154 1.00 84.12 106 TRP A N 1
ATOM 800 C CA . TRP A 1 106 ? -10.374 6.416 25.511 1.00 84.12 106 TRP A CA 1
ATOM 801 C C . TRP A 1 106 ? -10.304 7.276 24.246 1.00 84.12 106 TRP A C 1
ATOM 803 O O . TRP A 1 106 ? -9.653 6.874 23.285 1.00 84.12 106 TRP A O 1
ATOM 813 N N . ASP A 1 107 ? -10.949 8.444 24.242 1.00 87.38 107 ASP A N 1
ATOM 814 C CA . ASP A 1 107 ? -10.762 9.425 23.166 1.00 87.38 107 ASP A CA 1
ATOM 815 C C . ASP A 1 107 ? -9.402 10.123 23.366 1.00 87.38 107 ASP A C 1
ATOM 817 O O . ASP A 1 107 ? -9.199 10.777 24.396 1.00 87.38 107 ASP A O 1
ATOM 821 N N . PRO A 1 108 ? -8.456 9.989 22.415 1.00 87.62 108 PRO A N 1
ATOM 822 C CA . PRO A 1 108 ? -7.094 10.499 22.564 1.00 87.62 108 PRO A CA 1
ATOM 823 C C . PRO A 1 108 ? -7.016 12.023 22.684 1.00 87.62 108 PRO A C 1
ATOM 825 O O . PRO A 1 108 ? -5.998 12.543 23.141 1.00 87.62 108 PRO A O 1
ATOM 828 N N . ARG A 1 109 ? -8.081 12.752 22.323 1.00 87.69 109 ARG A N 1
ATOM 829 C CA . ARG A 1 109 ? -8.139 14.208 22.487 1.00 87.69 109 ARG A CA 1
ATOM 830 C C . ARG A 1 109 ? -8.198 14.628 23.950 1.00 87.69 109 ARG A C 1
ATOM 832 O O . ARG A 1 109 ? -7.886 15.775 24.257 1.00 87.69 109 ARG A O 1
ATOM 839 N N . TRP A 1 110 ? -8.575 13.736 24.864 1.00 84.19 110 TRP A N 1
ATOM 840 C CA . TRP A 1 110 ? -8.545 14.041 26.289 1.00 84.19 110 TRP A CA 1
ATOM 841 C C . TRP A 1 110 ? -7.155 13.835 26.876 1.00 84.19 110 TRP A C 1
ATOM 843 O O . TRP A 1 110 ? -6.658 12.710 26.964 1.00 84.19 110 TRP A O 1
ATOM 853 N N . GLN A 1 111 ? -6.575 14.927 27.368 1.00 79.00 111 GLN A N 1
ATOM 854 C CA . GLN A 1 111 ? -5.311 14.925 28.093 1.00 79.00 111 GLN A CA 1
ATOM 855 C C . GLN A 1 111 ? -5.491 15.325 29.557 1.00 79.00 111 GLN A C 1
ATOM 857 O O . GLN A 1 111 ? -6.380 16.100 29.921 1.00 79.00 111 GLN A O 1
ATOM 862 N N . TYR A 1 112 ? -4.618 14.781 30.405 1.00 74.62 112 TYR A N 1
ATOM 863 C CA . TYR A 1 112 ? -4.521 15.147 31.813 1.00 74.62 112 TYR A CA 1
ATOM 864 C C . TYR A 1 112 ? -3.442 16.212 31.987 1.00 74.62 112 TYR A C 1
ATOM 866 O O . TYR A 1 112 ? -2.255 15.949 31.805 1.00 74.62 112 TYR A O 1
ATOM 874 N N . GLU A 1 113 ? -3.851 17.404 32.397 1.00 77.06 113 GLU A N 1
ATOM 875 C CA . GLU A 1 113 ? -2.946 18.450 32.851 1.00 77.06 113 GLU A CA 1
ATOM 876 C C . GLU A 1 113 ? -2.834 18.382 34.375 1.00 77.06 113 GLU A C 1
ATOM 878 O O . GLU A 1 113 ? -3.833 18.465 35.095 1.00 77.06 113 GLU A O 1
ATOM 883 N N . ARG A 1 114 ? -1.610 18.252 34.897 1.00 69.50 114 ARG A N 1
ATOM 884 C CA . ARG A 1 114 ? -1.356 18.407 36.333 1.00 69.50 114 ARG A CA 1
ATOM 885 C C . ARG A 1 114 ? -1.160 19.892 36.637 1.00 69.50 114 ARG A C 1
ATOM 887 O O . ARG A 1 114 ? -0.088 20.433 36.379 1.00 69.50 114 ARG A O 1
ATOM 894 N N . GLY A 1 115 ? -2.192 20.531 37.178 1.00 68.69 115 GLY A N 1
ATOM 895 C CA . GLY A 1 115 ? -2.130 21.901 37.686 1.00 68.69 115 GLY A CA 1
ATOM 896 C C . GLY A 1 115 ? -1.783 21.959 39.176 1.00 68.69 115 GLY A C 1
ATOM 897 O O . GLY A 1 115 ? -1.804 20.944 39.873 1.00 68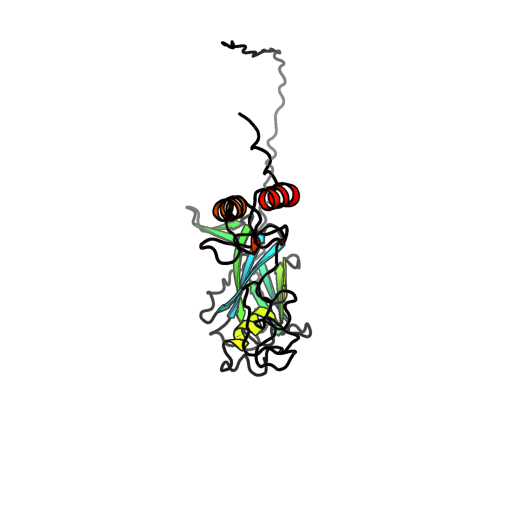.69 115 GLY A O 1
ATOM 898 N N . GLU A 1 116 ? -1.502 23.167 39.676 1.00 73.44 116 GLU A N 1
ATOM 899 C CA . GLU A 1 116 ? -1.317 23.428 41.117 1.00 73.44 116 GLU A CA 1
ATOM 900 C C . GLU A 1 116 ? -2.571 23.069 41.941 1.00 73.44 116 GLU A C 1
ATOM 902 O O . GLU A 1 116 ? -2.449 22.658 43.093 1.00 73.44 116 GLU A O 1
ATOM 907 N N . ASP A 1 117 ? -3.756 23.127 41.319 1.00 72.44 117 ASP A N 1
ATOM 908 C CA . ASP A 1 117 ? -5.061 22.827 41.927 1.00 72.44 117 ASP A CA 1
ATOM 909 C C . ASP A 1 117 ? -5.513 21.358 41.756 1.00 72.44 117 ASP A C 1
ATOM 911 O O . ASP A 1 117 ? -6.634 21.000 42.125 1.00 72.44 117 ASP A O 1
ATOM 915 N N . GLY A 1 118 ? -4.658 20.492 41.197 1.00 71.75 118 GLY A N 1
ATOM 916 C CA . GLY A 1 118 ? -4.948 19.076 40.943 1.00 71.75 118 GLY A CA 1
ATOM 917 C C . GLY A 1 118 ? -4.960 18.694 39.460 1.00 71.75 118 GLY A C 1
ATOM 918 O O . GLY A 1 118 ? -4.510 19.440 38.591 1.00 71.75 118 GLY A O 1
ATOM 919 N N . GLU A 1 119 ? -5.438 17.484 39.166 1.00 72.69 119 GLU A N 1
ATOM 920 C CA . GLU A 1 119 ? -5.542 16.978 37.793 1.00 72.69 119 GLU A CA 1
ATOM 921 C C . GLU A 1 119 ? -6.769 17.573 37.092 1.00 72.69 119 GLU A C 1
ATOM 923 O O . GLU A 1 119 ? -7.908 17.368 37.517 1.00 72.69 119 GLU A O 1
ATOM 928 N N . ARG A 1 120 ? -6.535 18.298 35.996 1.00 76.81 120 ARG A N 1
ATOM 929 C CA . ARG A 1 120 ? -7.575 18.829 35.113 1.00 76.81 120 ARG A CA 1
ATOM 930 C C . ARG A 1 120 ? -7.572 18.048 33.806 1.00 76.81 120 ARG A C 1
ATOM 932 O O . ARG A 1 120 ? -6.517 17.770 33.246 1.00 76.81 120 ARG A O 1
ATOM 939 N N . ARG A 1 121 ? -8.759 17.714 33.301 1.00 75.81 121 ARG A N 1
ATOM 940 C CA . ARG A 1 121 ? -8.920 17.124 31.968 1.00 75.81 121 ARG A CA 1
ATOM 941 C C . ARG A 1 121 ? -9.131 18.242 30.952 1.00 75.81 121 ARG A C 1
ATOM 943 O O . ARG A 1 121 ? -9.993 19.093 31.168 1.00 75.81 121 ARG A O 1
ATOM 950 N N . VAL A 1 122 ? -8.355 18.233 29.876 1.00 82.62 122 VAL A N 1
ATOM 951 C CA . VAL A 1 122 ? -8.487 19.166 28.753 1.00 82.62 122 VAL A CA 1
ATOM 952 C C . VAL A 1 122 ? -8.801 18.371 27.499 1.00 82.62 122 VAL A C 1
ATOM 954 O O . VAL A 1 122 ? -8.182 17.338 27.253 1.00 82.62 122 VAL A O 1
ATOM 957 N N . LEU A 1 123 ? -9.786 18.847 26.742 1.00 85.12 123 LEU A N 1
ATOM 958 C CA . LEU A 1 123 ? -10.130 18.315 25.433 1.00 85.12 123 LEU A CA 1
ATOM 959 C C . LEU A 1 123 ? -9.387 19.126 24.367 1.00 85.12 123 LEU A C 1
ATOM 961 O O . LEU A 1 123 ? -9.522 20.348 24.322 1.00 85.12 123 LEU A O 1
ATOM 965 N N . LEU A 1 124 ? -8.596 18.443 23.547 1.00 87.12 124 LEU A N 1
ATOM 966 C CA . LEU A 1 124 ? -7.903 19.016 22.398 1.00 87.12 124 LEU A CA 1
ATOM 967 C C . LEU A 1 124 ? -8.794 19.012 21.147 1.00 87.12 124 LEU A C 1
ATOM 969 O O . LEU A 1 124 ? -9.697 18.183 21.019 1.00 87.12 124 LEU A O 1
ATOM 973 N N . ASP A 1 125 ? -8.497 19.899 20.197 1.00 88.06 125 ASP A N 1
ATOM 974 C CA . ASP A 1 125 ? -9.197 19.957 18.903 1.00 88.06 125 ASP A CA 1
ATOM 975 C C . ASP A 1 125 ? -8.898 18.721 18.036 1.00 88.06 125 ASP A C 1
ATOM 977 O O . ASP A 1 125 ? -9.789 18.201 17.350 1.00 88.06 125 ASP A O 1
ATOM 981 N N . SER A 1 126 ? -7.658 18.227 18.116 1.00 91.62 126 SER A N 1
ATOM 982 C CA . SER A 1 126 ? -7.194 17.003 17.470 1.00 91.62 126 SER A CA 1
ATOM 983 C C . SER A 1 126 ? -6.149 16.257 18.301 1.00 91.62 126 SER A C 1
ATOM 985 O O . SER A 1 126 ? -5.418 16.850 19.101 1.00 91.62 126 SER A O 1
ATOM 987 N N . ALA A 1 127 ? -6.094 14.936 18.129 1.00 90.88 127 ALA A N 1
ATOM 988 C CA . ALA A 1 127 ? -5.057 14.082 18.703 1.00 90.88 127 ALA A CA 1
ATOM 989 C C . ALA A 1 127 ? -4.937 12.761 17.936 1.00 90.88 127 ALA A C 1
ATOM 991 O O . ALA A 1 127 ? -5.930 12.234 17.436 1.00 90.88 127 ALA A O 1
ATOM 992 N N . VAL A 1 128 ? -3.725 12.203 17.911 1.00 91.50 128 VAL A N 1
ATOM 993 C CA . VAL A 1 128 ? -3.474 10.835 17.442 1.00 91.50 128 VAL A CA 1
ATOM 994 C C . VAL A 1 128 ? -3.489 9.891 18.639 1.00 91.50 128 VAL A C 1
ATOM 996 O O . VAL A 1 128 ? -2.873 10.170 19.670 1.00 91.50 128 VAL A O 1
ATOM 999 N N . GLY A 1 129 ? -4.204 8.778 18.508 1.00 88.19 129 GLY A N 1
ATOM 1000 C CA . GLY A 1 129 ? -4.263 7.715 19.503 1.00 88.19 129 GLY A CA 1
ATOM 1001 C C . GLY A 1 129 ? -4.083 6.341 18.879 1.00 88.19 129 GLY A C 1
ATOM 1002 O O . GLY A 1 129 ? -4.408 6.136 17.716 1.00 88.19 129 GLY A O 1
ATOM 1003 N N . ALA A 1 130 ? -3.600 5.392 19.678 1.00 89.38 130 ALA A N 1
ATOM 1004 C CA . ALA A 1 130 ? -3.496 3.995 19.282 1.00 89.38 130 ALA A CA 1
ATOM 1005 C C . ALA A 1 130 ? -4.613 3.174 19.934 1.00 89.38 130 ALA A C 1
ATOM 1007 O O . ALA A 1 130 ? -4.743 3.123 21.163 1.00 89.38 130 ALA A O 1
ATOM 1008 N N . PHE A 1 131 ? -5.395 2.492 19.110 1.00 88.94 131 PHE A N 1
ATOM 1009 C CA . PHE A 1 131 ? -6.406 1.539 19.533 1.00 88.94 131 PHE A CA 1
ATOM 1010 C C . PHE A 1 131 ? -5.883 0.123 19.343 1.00 88.94 131 PHE A C 1
ATOM 1012 O O . PHE A 1 131 ? -5.614 -0.292 18.225 1.00 88.94 131 PHE A O 1
ATOM 1019 N N . ALA A 1 132 ? -5.755 -0.626 20.436 1.00 88.44 132 ALA A N 1
ATOM 1020 C CA . ALA A 1 132 ? -5.313 -2.016 20.398 1.00 88.44 132 ALA A CA 1
ATOM 1021 C C . ALA A 1 132 ? -6.480 -2.959 20.704 1.00 88.44 132 ALA A C 1
ATOM 1023 O O . ALA A 1 132 ? -7.027 -2.947 21.819 1.00 88.44 132 ALA A O 1
ATOM 1024 N N . ILE A 1 133 ? -6.823 -3.802 19.733 1.00 87.50 133 ILE A N 1
ATOM 1025 C CA . ILE A 1 133 ? -7.777 -4.899 19.899 1.00 87.50 133 ILE A CA 1
ATOM 1026 C C . ILE A 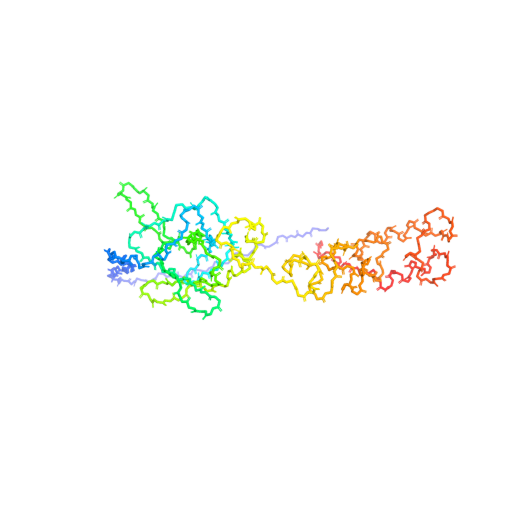1 133 ? -7.048 -6.246 19.836 1.00 87.50 133 ILE A C 1
ATOM 1028 O O . ILE A 1 133 ? -6.001 -6.340 19.196 1.00 87.50 133 ILE A O 1
ATOM 1032 N N . PRO A 1 134 ? -7.543 -7.283 20.534 1.00 86.38 134 PRO A N 1
ATOM 1033 C CA . PRO A 1 134 ? -6.948 -8.612 20.457 1.00 86.38 134 PRO A CA 1
ATOM 1034 C C . PRO A 1 134 ? -6.864 -9.088 19.003 1.00 86.38 134 PRO A C 1
ATOM 1036 O O . PRO A 1 134 ? -7.819 -8.918 18.249 1.00 86.38 134 PRO A O 1
ATOM 1039 N N . PHE A 1 135 ? -5.723 -9.652 18.608 1.00 87.94 135 PHE A N 1
ATOM 1040 C CA . PHE A 1 135 ? -5.555 -10.152 17.245 1.00 87.94 135 PHE A CA 1
ATOM 1041 C C . PHE A 1 135 ? -6.390 -11.425 17.020 1.00 87.94 135 PHE A C 1
ATOM 1043 O O . PHE A 1 135 ? -6.501 -12.273 17.912 1.00 87.94 135 PHE A O 1
ATOM 1050 N N . SER A 1 136 ? -6.969 -11.539 15.830 1.00 86.50 136 SER A N 1
ATOM 1051 C CA . SER A 1 136 ? -7.619 -12.728 15.277 1.00 86.50 136 SER A CA 1
ATOM 1052 C C . SER A 1 136 ? -7.608 -12.578 13.754 1.00 86.50 136 SER A C 1
ATOM 1054 O O . SER A 1 136 ? -7.828 -11.475 13.252 1.00 86.50 136 SER A O 1
ATOM 1056 N N . SER A 1 137 ? -7.344 -13.673 13.041 1.00 87.12 137 SER A N 1
ATOM 1057 C CA . SER A 1 137 ? -7.420 -13.737 11.576 1.00 87.12 137 SER A CA 1
ATOM 1058 C C . SER A 1 137 ? -8.823 -13.507 11.028 1.00 87.12 137 SER A C 1
ATOM 1060 O O . SER A 1 137 ? -8.968 -13.107 9.880 1.00 87.12 137 SER A O 1
ATOM 1062 N N . ASP A 1 138 ? -9.853 -13.710 11.849 1.00 87.56 138 ASP A N 1
ATOM 1063 C CA . ASP A 1 138 ? -11.240 -13.506 11.444 1.00 87.56 138 ASP A CA 1
ATOM 1064 C C . ASP A 1 138 ? -11.594 -12.019 11.327 1.00 87.56 138 ASP A C 1
ATOM 1066 O O . ASP A 1 138 ? -12.648 -11.695 10.796 1.00 87.56 138 ASP A O 1
ATOM 1070 N N . ILE A 1 139 ? -10.771 -11.097 11.844 1.00 90.38 139 ILE A N 1
ATOM 1071 C CA . ILE A 1 139 ? -11.077 -9.662 11.851 1.00 90.38 139 ILE A CA 1
ATOM 1072 C C . ILE A 1 139 ? -10.943 -9.085 10.438 1.00 90.38 139 ILE A C 1
ATOM 1074 O O . ILE A 1 139 ? -9.848 -9.015 9.895 1.00 90.38 139 ILE A O 1
ATOM 1078 N N . ALA A 1 140 ? -12.043 -8.566 9.896 1.00 92.19 140 ALA A N 1
ATOM 1079 C CA . ALA A 1 140 ? -12.069 -7.889 8.599 1.00 92.19 140 ALA A CA 1
ATOM 1080 C C . ALA A 1 140 ? -12.343 -6.384 8.717 1.00 92.19 140 ALA A C 1
ATOM 1082 O O . ALA A 1 140 ? -11.888 -5.596 7.892 1.00 92.19 140 ALA A O 1
ATOM 1083 N N . ARG A 1 141 ? -13.086 -5.953 9.745 1.00 96.19 141 ARG A N 1
ATOM 1084 C CA . ARG A 1 141 ? -13.531 -4.557 9.880 1.00 96.19 141 ARG A CA 1
ATOM 1085 C C . ARG A 1 141 ? -13.538 -4.092 11.329 1.00 96.19 141 ARG A C 1
ATOM 1087 O O . ARG A 1 141 ? -13.887 -4.857 12.230 1.00 96.19 141 ARG A O 1
ATOM 1094 N N . VAL A 1 142 ? -13.186 -2.828 11.558 1.00 96.81 142 VAL A N 1
ATOM 1095 C CA . VAL A 1 142 ? -13.195 -2.183 12.878 1.00 96.81 142 VAL A CA 1
ATOM 1096 C C . VAL A 1 142 ? -14.001 -0.890 12.824 1.00 96.81 142 VAL A C 1
ATOM 1098 O O . VAL A 1 142 ? -13.756 -0.021 11.995 1.00 96.81 142 VAL A O 1
ATOM 1101 N N . GLU A 1 143 ? -14.932 -0.751 13.763 1.00 96.31 143 GLU A N 1
ATOM 1102 C CA . GLU A 1 143 ? -15.771 0.430 13.958 1.00 96.31 143 GLU A CA 1
ATOM 1103 C C . GLU A 1 143 ? -15.448 1.080 15.308 1.00 96.31 143 GLU A C 1
ATOM 1105 O O . GLU A 1 143 ? -15.378 0.405 16.342 1.00 96.31 143 GLU A O 1
ATOM 1110 N N . VAL A 1 144 ? -15.307 2.406 15.320 1.00 94.06 144 VAL A N 1
ATOM 1111 C CA . VAL A 1 144 ? -15.171 3.221 16.532 1.00 94.06 144 VAL A CA 1
ATOM 1112 C C . VAL A 1 144 ? -16.356 4.168 16.624 1.00 94.06 144 VAL A C 1
ATOM 1114 O O . VAL A 1 144 ? -16.580 4.993 15.744 1.00 94.06 144 VAL A O 1
ATOM 1117 N N . THR A 1 145 ? -17.121 4.067 17.706 1.00 92.81 145 THR A N 1
ATOM 1118 C CA . THR A 1 145 ? -18.309 4.890 17.956 1.00 92.81 145 THR A CA 1
ATOM 1119 C C . THR A 1 145 ? -18.137 5.724 19.215 1.00 92.81 145 THR A C 1
ATOM 1121 O O . THR A 1 145 ? -17.640 5.227 20.224 1.00 92.81 145 THR A O 1
ATOM 1124 N N . GLU A 1 146 ? -18.633 6.954 19.218 1.00 89.56 146 GLU A N 1
ATOM 1125 C CA . GLU A 1 146 ? -18.831 7.715 20.445 1.00 89.56 146 GLU A CA 1
ATOM 1126 C C . GLU A 1 146 ? -19.964 7.096 21.285 1.00 89.56 146 GLU A C 1
ATOM 1128 O O . GLU A 1 146 ? -21.075 6.855 20.811 1.00 89.56 146 GLU A O 1
ATOM 1133 N N . VAL A 1 147 ? -19.694 6.835 22.563 1.00 87.00 147 VAL A N 1
ATOM 1134 C CA . VAL A 1 147 ? -20.607 6.115 23.465 1.00 87.00 147 VAL A CA 1
ATOM 1135 C C . VAL A 1 147 ? -21.896 6.888 23.736 1.00 87.00 147 VAL A C 1
ATOM 1137 O O . VAL A 1 147 ? -22.959 6.276 23.841 1.00 87.00 147 VAL A O 1
ATOM 1140 N N . VAL A 1 148 ? -21.802 8.210 23.897 1.00 83.62 148 VAL A N 1
ATOM 1141 C CA . VAL A 1 148 ? -22.930 9.049 24.329 1.00 83.62 148 VAL A CA 1
ATOM 1142 C C . VAL A 1 148 ? -23.886 9.323 23.173 1.00 83.62 148 VAL A C 1
ATOM 1144 O O . VAL A 1 148 ? -25.094 9.151 23.324 1.00 83.62 148 VAL A O 1
ATOM 1147 N N . SER A 1 149 ? -23.352 9.745 22.027 1.00 85.62 149 SER A N 1
ATOM 1148 C CA . SER A 1 149 ? -24.149 10.111 20.853 1.00 85.62 149 SER A CA 1
ATOM 1149 C C . SER A 1 149 ? -24.504 8.910 19.972 1.00 85.62 149 SER A C 1
ATOM 1151 O O . SER A 1 149 ? -25.493 8.958 19.243 1.00 85.62 149 SER A O 1
ATOM 1153 N N . GLY A 1 150 ? -23.714 7.832 20.027 1.00 87.50 150 GLY A N 1
ATOM 1154 C CA . GLY A 1 150 ? -23.804 6.723 19.080 1.00 87.50 150 GLY A CA 1
ATOM 1155 C C . GLY A 1 150 ? -23.233 7.049 17.695 1.00 87.50 150 GLY A C 1
ATOM 1156 O O . GLY A 1 150 ? -23.441 6.268 16.770 1.00 87.50 150 GLY A O 1
ATOM 1157 N N . LEU A 1 151 ? -22.533 8.176 17.537 1.00 90.38 151 LEU A N 1
ATOM 1158 C CA . LEU A 1 151 ? -21.913 8.579 16.277 1.00 90.38 151 LEU A CA 1
ATOM 1159 C C . LEU A 1 151 ? -20.741 7.657 15.926 1.00 90.38 151 LEU A C 1
ATOM 1161 O O . LEU A 1 151 ? -19.827 7.486 16.731 1.00 90.38 151 LEU A O 1
ATOM 1165 N N . VAL A 1 152 ? -20.746 7.086 14.720 1.00 94.00 152 VAL A N 1
ATOM 1166 C CA . VAL A 1 152 ? -19.592 6.355 14.180 1.00 94.00 152 VAL A CA 1
ATOM 1167 C C . VAL A 1 152 ? -18.533 7.370 13.762 1.00 94.00 152 VAL A C 1
ATOM 1169 O O . VAL A 1 152 ? -18.784 8.214 12.907 1.00 94.00 152 VAL A O 1
ATOM 1172 N N . LEU A 1 153 ? -17.369 7.300 14.403 1.00 93.31 153 LEU A N 1
ATOM 1173 C CA . LEU A 1 153 ? -16.228 8.174 14.142 1.00 93.31 153 LEU A CA 1
ATOM 1174 C C . LEU A 1 153 ? -15.277 7.566 13.109 1.00 93.31 153 LEU A C 1
ATOM 1176 O O . LEU A 1 153 ? -14.684 8.308 12.334 1.00 93.31 153 LEU A O 1
ATOM 1180 N N . LEU A 1 154 ? -15.130 6.238 13.121 1.00 95.56 154 LEU A N 1
ATOM 1181 C CA . LEU A 1 154 ? -14.266 5.467 12.228 1.00 95.56 154 LEU A CA 1
ATOM 1182 C C . LEU A 1 154 ? -14.967 4.158 11.858 1.00 95.56 154 LEU A C 1
ATOM 1184 O O . LEU A 1 154 ? -15.522 3.501 12.738 1.00 95.56 154 LEU A O 1
ATOM 1188 N N . ASP A 1 155 ? -14.895 3.768 10.592 1.00 96.38 155 ASP A N 1
ATOM 1189 C CA . ASP A 1 155 ? -15.310 2.456 10.093 1.00 96.38 155 ASP A CA 1
ATOM 1190 C C . ASP A 1 155 ? -14.334 2.054 8.984 1.00 96.38 155 ASP A C 1
ATOM 1192 O O . ASP A 1 155 ? -14.282 2.709 7.942 1.00 96.38 155 ASP A O 1
ATOM 1196 N N . VAL A 1 156 ? -13.479 1.068 9.255 1.00 96.56 156 VAL A N 1
ATOM 1197 C CA . VAL A 1 156 ? -12.337 0.729 8.394 1.00 96.56 156 VAL A CA 1
ATOM 1198 C C . VAL A 1 156 ? -12.216 -0.767 8.170 1.00 96.56 156 VAL A C 1
ATOM 1200 O O . VAL A 1 156 ? -12.324 -1.559 9.108 1.00 96.56 156 VAL A O 1
ATOM 1203 N N . ASN A 1 157 ? -11.953 -1.141 6.918 1.00 95.75 157 ASN A N 1
ATOM 1204 C CA . ASN A 1 157 ? -11.526 -2.485 6.556 1.00 95.75 157 ASN A CA 1
ATOM 1205 C C . ASN A 1 157 ? -10.046 -2.651 6.944 1.00 95.75 157 ASN A C 1
ATOM 1207 O O . ASN A 1 157 ? -9.232 -1.779 6.656 1.00 95.75 157 ASN A O 1
ATOM 1211 N N . VAL A 1 158 ? -9.726 -3.741 7.635 1.00 95.25 158 VAL A N 1
ATOM 1212 C CA . VAL A 1 158 ? -8.380 -4.085 8.123 1.00 95.25 158 VAL A CA 1
ATOM 1213 C C . VAL A 1 158 ? -7.929 -5.462 7.625 1.00 95.25 158 VAL A C 1
ATOM 1215 O O . VAL A 1 158 ? -6.964 -6.020 8.146 1.00 95.25 158 VAL A O 1
ATOM 1218 N N . SER A 1 159 ? -8.635 -6.021 6.637 1.00 90.88 159 SER A N 1
ATOM 1219 C CA . SER A 1 159 ? -8.374 -7.361 6.096 1.00 90.88 159 SER A CA 1
ATOM 1220 C C . SER A 1 159 ? -6.966 -7.459 5.517 1.00 90.88 159 SER A C 1
ATOM 1222 O O . SER A 1 159 ? -6.266 -8.417 5.821 1.00 90.88 159 SER A O 1
ATOM 1224 N N . ASP A 1 160 ? -6.509 -6.439 4.783 1.00 89.19 160 ASP A N 1
ATOM 1225 C CA . ASP A 1 160 ? -5.163 -6.411 4.192 1.00 89.19 160 ASP A CA 1
ATOM 1226 C C . ASP A 1 160 ? -4.075 -6.428 5.271 1.00 89.19 160 ASP A C 1
ATOM 1228 O O . ASP A 1 160 ? -3.082 -7.141 5.159 1.00 89.19 160 ASP A O 1
ATOM 1232 N N . THR A 1 161 ? -4.291 -5.713 6.377 1.00 91.94 161 THR A N 1
ATOM 1233 C CA . THR A 1 161 ? -3.377 -5.691 7.528 1.00 91.94 161 THR A CA 1
ATOM 1234 C C . THR A 1 161 ? -3.287 -7.052 8.210 1.00 91.94 161 THR A C 1
ATOM 1236 O O . THR A 1 161 ? -2.202 -7.497 8.595 1.00 91.94 161 THR A O 1
ATOM 1239 N N . VAL A 1 162 ? -4.430 -7.721 8.381 1.00 90.81 162 VAL A N 1
ATOM 1240 C CA . VAL A 1 162 ? -4.494 -9.072 8.950 1.00 90.81 162 VAL A CA 1
ATOM 1241 C C . VAL A 1 162 ? -3.833 -10.078 8.008 1.00 90.81 162 VAL A C 1
ATOM 1243 O O . VAL A 1 162 ? -3.037 -10.903 8.461 1.00 90.81 162 VAL A O 1
ATOM 1246 N N . LEU A 1 163 ? -4.097 -9.966 6.707 1.00 87.56 163 LEU A N 1
ATOM 1247 C CA . LEU A 1 163 ? -3.523 -10.824 5.683 1.00 87.56 163 LEU A CA 1
ATOM 1248 C C . LEU A 1 163 ? -1.999 -10.673 5.608 1.00 87.56 163 LEU A C 1
ATOM 1250 O O . LEU A 1 163 ? -1.286 -11.668 5.722 1.00 87.56 163 LEU A O 1
ATOM 1254 N N . ALA A 1 164 ? -1.488 -9.443 5.517 1.00 86.88 164 ALA A N 1
ATOM 1255 C CA . ALA A 1 164 ? -0.055 -9.156 5.469 1.00 86.88 164 ALA A CA 1
ATOM 1256 C C . ALA A 1 164 ? 0.694 -9.718 6.692 1.00 86.88 164 ALA A C 1
ATOM 1258 O O . ALA A 1 164 ? 1.804 -10.253 6.578 1.00 86.88 164 ALA A O 1
ATOM 1259 N N . TYR A 1 165 ? 0.076 -9.656 7.877 1.00 88.94 165 TYR A N 1
ATOM 1260 C CA . TYR A 1 165 ? 0.632 -10.296 9.067 1.00 88.94 165 TYR A CA 1
ATOM 1261 C C . TYR A 1 165 ? 0.693 -11.819 8.923 1.00 88.94 165 TYR A C 1
ATOM 1263 O O . TYR A 1 165 ? 1.738 -12.415 9.187 1.00 88.94 165 TYR A O 1
ATOM 1271 N N . CYS A 1 166 ? -0.398 -12.448 8.490 1.00 87.69 166 CYS A N 1
ATOM 1272 C CA . CYS A 1 166 ? -0.475 -13.901 8.396 1.00 87.69 166 CYS A CA 1
ATOM 1273 C C . CYS A 1 166 ? 0.427 -14.495 7.309 1.00 87.69 166 CYS A C 1
ATOM 1275 O O . CYS A 1 166 ? 1.063 -15.517 7.557 1.00 87.69 166 CYS A O 1
ATOM 1277 N N . VAL A 1 167 ? 0.581 -13.820 6.167 1.00 83.62 167 VAL A N 1
ATOM 1278 C CA . VAL A 1 167 ? 1.514 -14.222 5.098 1.00 83.62 167 VAL A CA 1
ATOM 1279 C C . VAL A 1 167 ? 2.957 -14.262 5.600 1.00 83.62 167 VAL A C 1
ATOM 1281 O O . VAL A 1 167 ? 3.708 -15.185 5.297 1.00 83.62 167 VAL A O 1
ATOM 1284 N N . THR A 1 168 ? 3.349 -13.283 6.415 1.00 83.69 168 THR A N 1
ATOM 1285 C CA . THR A 1 168 ? 4.710 -13.206 6.969 1.00 83.69 168 THR A CA 1
ATOM 1286 C C . THR A 1 168 ? 4.915 -14.081 8.211 1.00 83.69 168 THR A C 1
ATOM 1288 O O . THR A 1 168 ? 6.052 -14.264 8.652 1.00 83.69 168 THR A O 1
ATOM 1291 N N . HIS A 1 169 ? 3.841 -14.647 8.769 1.00 86.38 169 HIS A N 1
ATOM 1292 C CA . HIS A 1 169 ? 3.855 -15.487 9.969 1.00 86.38 169 HIS A CA 1
ATOM 1293 C C . HIS A 1 169 ? 3.058 -16.792 9.763 1.00 86.38 169 HIS A C 1
ATOM 1295 O O . HIS A 1 169 ? 2.124 -17.062 10.521 1.00 86.38 169 HIS A O 1
ATOM 1301 N N . PRO A 1 170 ? 3.446 -17.648 8.797 1.00 79.94 170 PRO A N 1
ATOM 1302 C CA . PRO A 1 170 ? 2.696 -18.864 8.458 1.00 79.94 170 PRO A CA 1
ATOM 1303 C C . PRO A 1 170 ? 2.643 -19.896 9.598 1.00 79.94 170 PRO A C 1
ATOM 1305 O O . PRO A 1 170 ? 1.742 -20.727 9.647 1.00 79.94 170 PRO A O 1
ATOM 1308 N N . ASP A 1 171 ? 3.588 -19.835 10.542 1.00 83.62 171 ASP A N 1
ATOM 1309 C CA . ASP A 1 171 ? 3.621 -20.702 11.727 1.00 83.62 171 ASP A CA 1
ATOM 1310 C C . ASP A 1 171 ? 2.741 -20.183 12.886 1.00 83.62 171 ASP A C 1
ATOM 1312 O O . ASP A 1 171 ? 2.690 -20.800 13.958 1.00 83.62 171 ASP A O 1
ATOM 1316 N N . ASP A 1 172 ? 2.084 -19.025 12.737 1.00 82.25 172 ASP A N 1
ATOM 1317 C CA . ASP A 1 172 ? 1.201 -18.490 13.770 1.00 82.25 172 ASP A CA 1
ATOM 1318 C C . ASP A 1 172 ? -0.124 -19.273 13.810 1.00 82.25 172 ASP A C 1
ATOM 1320 O O . ASP A 1 172 ? -0.885 -19.236 12.845 1.00 82.25 172 ASP A O 1
ATOM 1324 N N . PRO A 1 173 ? -0.482 -19.930 14.932 1.00 80.88 173 PRO A N 1
ATOM 1325 C CA . PRO A 1 173 ? -1.743 -20.666 15.035 1.00 80.88 173 PRO A CA 1
ATOM 1326 C C . PRO A 1 173 ? -2.988 -19.777 14.913 1.00 80.88 173 PRO A C 1
ATOM 1328 O O . PRO A 1 173 ? -4.071 -20.292 14.657 1.00 80.88 173 PRO A O 1
ATOM 1331 N N . ASN A 1 174 ? -2.865 -18.459 15.108 1.00 80.50 174 ASN A N 1
ATOM 1332 C CA . ASN A 1 174 ? -3.967 -17.523 14.880 1.00 80.50 174 ASN A CA 1
ATOM 1333 C C . ASN A 1 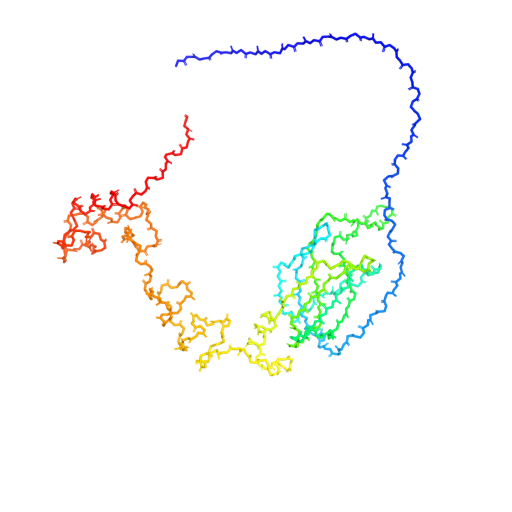174 ? -4.133 -17.153 13.398 1.00 80.50 174 ASN A C 1
ATOM 1335 O O . ASN A 1 174 ? -5.062 -16.420 13.085 1.00 80.50 174 ASN A O 1
ATOM 1339 N N . CYS A 1 175 ? -3.255 -17.626 12.514 1.00 84.38 175 CYS A N 1
ATOM 1340 C CA . CYS A 1 175 ? -3.304 -17.434 11.064 1.00 84.38 175 CYS A CA 1
ATOM 1341 C C . CYS A 1 175 ? -3.655 -18.726 10.310 1.00 84.38 175 CYS A C 1
ATOM 1343 O O . CYS A 1 175 ? -3.560 -18.772 9.086 1.00 84.38 175 CYS A O 1
ATOM 1345 N N . ASP A 1 176 ? -4.070 -19.776 11.026 1.00 71.69 176 ASP A N 1
ATOM 1346 C CA . ASP A 1 176 ? -4.468 -21.044 10.417 1.00 71.69 176 ASP A CA 1
ATOM 1347 C C . ASP A 1 176 ? -5.644 -20.834 9.447 1.00 71.69 176 ASP A C 1
ATOM 1349 O O . ASP A 1 176 ? -6.660 -20.235 9.800 1.00 71.69 176 ASP A O 1
ATOM 1353 N N . GLY A 1 177 ? -5.489 -21.299 8.207 1.00 67.56 177 GLY A N 1
ATOM 1354 C CA . GLY A 1 177 ? -6.476 -21.129 7.137 1.00 67.56 177 GLY A CA 1
ATOM 1355 C C . GLY A 1 177 ? -6.468 -19.770 6.427 1.00 67.56 177 GLY A C 1
ATOM 1356 O O . GLY A 1 177 ? -7.221 -19.612 5.467 1.00 67.56 177 GLY A O 1
ATOM 1357 N N . VAL A 1 178 ? -5.618 -18.818 6.830 1.00 72.38 178 VAL A N 1
ATOM 1358 C CA . VAL A 1 178 ? -5.388 -17.583 6.065 1.00 72.38 178 VAL A CA 1
ATOM 1359 C C . VAL A 1 178 ? -4.344 -17.868 4.993 1.00 72.38 178 VAL A C 1
ATOM 1361 O O . VAL A 1 178 ? -3.146 -17.689 5.200 1.00 72.38 178 VAL A O 1
ATOM 1364 N N . THR A 1 179 ? -4.795 -18.344 3.840 1.00 69.94 179 THR A N 1
ATOM 1365 C CA . THR A 1 179 ? -3.993 -18.288 2.618 1.00 69.94 179 THR A CA 1
ATOM 1366 C C . THR A 1 179 ? -4.264 -16.952 1.955 1.00 69.94 179 THR A C 1
ATOM 1368 O O . THR A 1 179 ? -5.429 -16.573 1.802 1.00 69.94 179 THR A O 1
ATOM 1371 N N . ALA A 1 180 ? -3.213 -16.236 1.570 1.00 73.31 180 ALA A N 1
ATOM 1372 C CA . ALA A 1 180 ? -3.424 -15.123 0.667 1.00 73.31 180 ALA A CA 1
ATOM 1373 C C . ALA A 1 180 ? -4.058 -15.624 -0.630 1.00 73.31 180 ALA A C 1
ATOM 1375 O O . ALA A 1 180 ? -3.742 -16.741 -1.051 1.00 73.31 180 ALA A O 1
ATOM 1376 N N . PRO A 1 181 ? -4.959 -14.835 -1.230 1.00 82.81 181 PRO A N 1
ATOM 1377 C CA . PRO A 1 181 ? -5.290 -15.010 -2.629 1.00 82.81 181 PRO A CA 1
ATOM 1378 C C . PRO A 1 181 ? -3.997 -15.041 -3.449 1.00 82.81 181 PRO A C 1
ATOM 1380 O O . PRO A 1 181 ? -3.081 -14.259 -3.194 1.00 82.81 181 PRO A O 1
ATOM 1383 N N . ASP A 1 182 ? -3.942 -16.009 -4.343 1.00 87.19 182 ASP A N 1
ATOM 1384 C CA . ASP A 1 182 ? -2.920 -16.218 -5.360 1.00 87.19 182 ASP A CA 1
ATOM 1385 C C . ASP A 1 182 ? -3.756 -16.571 -6.591 1.00 87.19 182 ASP A C 1
ATOM 1387 O O . ASP A 1 182 ? -4.290 -17.679 -6.708 1.00 87.19 182 ASP A O 1
ATOM 1391 N N . THR A 1 183 ? -4.112 -15.540 -7.350 1.00 93.12 183 THR A N 1
ATOM 1392 C CA . THR A 1 183 ? -5.159 -15.598 -8.371 1.00 93.12 183 THR A CA 1
ATOM 1393 C C . THR A 1 183 ? -4.695 -16.376 -9.603 1.00 93.12 183 THR A C 1
ATOM 1395 O O . THR A 1 183 ? -5.531 -16.978 -10.290 1.00 93.12 183 THR A O 1
ATOM 1398 N N . ASP A 1 184 ? -3.391 -16.424 -9.858 1.00 93.50 184 ASP A N 1
ATOM 1399 C CA . ASP A 1 184 ? -2.781 -17.114 -10.992 1.00 93.50 184 ASP A CA 1
ATOM 1400 C C . ASP A 1 184 ? -2.006 -18.400 -10.619 1.00 93.50 184 ASP A C 1
ATOM 1402 O O . ASP A 1 184 ? -1.509 -19.100 -11.511 1.00 93.50 184 ASP A O 1
ATOM 1406 N N . ASP A 1 185 ? -2.029 -18.780 -9.335 1.00 93.50 185 ASP A N 1
ATOM 1407 C CA . ASP A 1 185 ? -1.433 -19.988 -8.754 1.00 93.50 185 ASP A CA 1
ATOM 1408 C C . ASP A 1 185 ? 0.096 -20.080 -8.982 1.00 93.50 185 ASP A C 1
ATOM 1410 O O . ASP A 1 185 ? 0.652 -21.176 -9.174 1.00 93.50 185 ASP A O 1
ATOM 1414 N N . ASP A 1 186 ? 0.798 -18.945 -8.987 1.00 91.88 186 ASP A N 1
ATOM 1415 C CA . ASP A 1 186 ? 2.236 -18.876 -9.260 1.00 91.88 186 ASP A CA 1
ATOM 1416 C C . ASP A 1 186 ? 3.118 -19.016 -7.997 1.00 91.88 186 ASP A C 1
ATOM 1418 O O . ASP A 1 186 ? 4.323 -19.307 -8.077 1.00 91.88 186 ASP A O 1
ATOM 1422 N N . GLY A 1 187 ? 2.494 -18.941 -6.817 1.00 85.81 187 GLY A N 1
ATOM 1423 C CA . GLY A 1 187 ? 3.129 -19.040 -5.508 1.00 85.81 187 GLY A CA 1
ATOM 1424 C C . GLY A 1 187 ? 3.470 -17.696 -4.860 1.00 85.81 187 GLY A C 1
ATOM 1425 O O . GLY A 1 187 ? 4.053 -17.705 -3.765 1.00 85.81 187 GLY A O 1
ATOM 1426 N N . VAL A 1 188 ? 3.125 -16.573 -5.489 1.00 85.06 188 VAL A N 1
ATOM 1427 C CA . VAL A 1 188 ? 3.227 -15.216 -4.955 1.00 85.06 188 VAL A CA 1
ATOM 1428 C C . VAL A 1 188 ? 1.821 -14.701 -4.609 1.00 85.06 188 VAL A C 1
ATOM 1430 O O . VAL A 1 188 ? 0.928 -14.687 -5.438 1.00 85.06 188 VAL A O 1
ATOM 1433 N N . PRO A 1 189 ? 1.578 -14.267 -3.362 1.00 86.25 189 PRO A N 1
ATOM 1434 C CA . PRO A 1 189 ? 0.308 -13.647 -2.986 1.00 86.25 189 PRO A CA 1
ATOM 1435 C C . PRO A 1 189 ? -0.045 -12.400 -3.808 1.00 86.25 189 PRO A C 1
ATOM 1437 O O . PRO A 1 189 ? 0.792 -11.500 -3.870 1.00 86.25 189 PRO A O 1
ATOM 1440 N N . ASP A 1 190 ? -1.309 -12.246 -4.230 1.00 88.62 190 ASP A N 1
ATOM 1441 C CA . ASP A 1 190 ? -1.837 -11.090 -4.993 1.00 88.62 190 ASP A CA 1
ATOM 1442 C C . ASP A 1 190 ? -1.446 -9.728 -4.385 1.00 88.62 190 ASP A C 1
ATOM 1444 O O . ASP A 1 190 ? -1.272 -8.730 -5.076 1.00 88.62 190 ASP A O 1
ATOM 1448 N N . THR A 1 191 ? -1.316 -9.653 -3.055 1.00 83.44 191 THR A N 1
ATOM 1449 C CA . THR A 1 191 ? -0.942 -8.420 -2.334 1.00 83.44 191 THR A CA 1
ATOM 1450 C C . THR A 1 191 ? 0.510 -7.987 -2.535 1.00 83.44 191 THR A C 1
ATOM 1452 O O . THR A 1 191 ? 0.871 -6.860 -2.202 1.00 83.44 191 THR A O 1
ATOM 1455 N N . THR A 1 192 ? 1.362 -8.910 -2.964 1.00 87.81 192 THR A N 1
ATOM 1456 C CA . THR A 1 192 ? 2.805 -8.723 -3.166 1.00 87.81 192 THR A CA 1
ATOM 1457 C C . THR A 1 192 ? 3.248 -9.088 -4.575 1.00 87.81 192 THR A C 1
ATOM 1459 O O . THR A 1 192 ? 4.436 -8.983 -4.860 1.00 87.81 192 THR A O 1
ATOM 1462 N N . ASP A 1 193 ? 2.312 -9.536 -5.404 1.00 93.75 193 ASP A N 1
ATOM 1463 C CA . ASP A 1 193 ? 2.532 -9.946 -6.774 1.00 93.75 193 ASP A CA 1
ATOM 1464 C C . ASP A 1 193 ? 2.504 -8.722 -7.698 1.00 93.75 193 ASP A C 1
ATOM 1466 O O . ASP A 1 193 ? 1.555 -7.932 -7.676 1.00 93.75 193 ASP A O 1
ATOM 1470 N N . ASN A 1 194 ? 3.561 -8.539 -8.490 1.00 96.38 194 ASN A N 1
ATOM 1471 C CA . ASN A 1 194 ? 3.620 -7.489 -9.502 1.00 96.38 194 ASN A CA 1
ATOM 1472 C C . ASN A 1 194 ? 2.825 -7.824 -10.782 1.00 96.38 194 ASN A C 1
ATOM 1474 O O . ASN A 1 194 ? 2.693 -6.947 -11.636 1.00 96.38 194 ASN A O 1
ATOM 1478 N N . CYS A 1 195 ? 2.253 -9.031 -10.896 1.00 97.50 195 CYS A N 1
ATOM 1479 C CA . CYS A 1 195 ? 1.298 -9.444 -11.927 1.00 97.50 195 CYS A CA 1
ATOM 1480 C C . CYS A 1 195 ? 0.181 -10.381 -11.405 1.00 97.50 195 CYS A C 1
ATOM 1482 O O . CYS A 1 195 ? 0.077 -11.495 -11.899 1.00 97.50 195 CYS A O 1
ATOM 1484 N N . PRO A 1 196 ? -0.767 -9.918 -10.558 1.00 96.38 196 PRO A N 1
ATOM 1485 C CA . PRO A 1 196 ? -1.759 -10.780 -9.880 1.00 96.38 196 PRO A CA 1
ATOM 1486 C C . PRO A 1 196 ? -2.694 -11.629 -10.762 1.00 96.38 196 PRO A C 1
ATOM 1488 O O . PRO A 1 196 ? -3.527 -12.366 -10.248 1.00 96.38 196 PRO A O 1
ATOM 1491 N N . GLU A 1 197 ? -2.678 -11.456 -12.082 1.00 97.50 197 GLU A N 1
ATOM 1492 C CA . GLU A 1 197 ? -3.505 -12.231 -13.015 1.00 97.50 197 GLU A CA 1
ATOM 1493 C C . GLU A 1 197 ? -2.670 -13.107 -13.972 1.00 97.50 197 GLU A C 1
ATOM 1495 O O . GLU A 1 197 ? -3.251 -13.902 -14.718 1.00 97.50 197 GLU A O 1
ATOM 1500 N N . ASP A 1 198 ? -1.338 -12.976 -13.975 1.00 97.38 198 ASP A N 1
ATOM 1501 C CA . ASP A 1 198 ? -0.441 -13.563 -14.972 1.00 97.38 198 ASP A CA 1
ATOM 1502 C C . ASP A 1 198 ? 0.837 -14.150 -14.341 1.00 97.38 198 ASP A C 1
ATOM 1504 O O . ASP A 1 198 ? 1.845 -13.460 -14.177 1.00 97.38 198 ASP A O 1
ATOM 1508 N N . ALA A 1 199 ? 0.828 -15.477 -14.158 1.00 97.06 199 ALA A N 1
ATOM 1509 C CA . ALA A 1 199 ? 1.848 -16.207 -13.407 1.00 97.06 199 ALA A CA 1
ATOM 1510 C C . ALA A 1 199 ? 3.295 -15.846 -13.778 1.00 97.06 199 ALA A C 1
ATOM 1512 O O . ALA A 1 199 ? 3.793 -16.173 -14.869 1.00 97.06 199 ALA A O 1
ATOM 1513 N N . ASN A 1 200 ? 4.019 -15.270 -12.822 1.00 96.81 200 ASN A N 1
ATOM 1514 C CA . ASN A 1 200 ? 5.410 -14.868 -12.936 1.00 96.81 200 ASN A CA 1
ATOM 1515 C C . ASN A 1 200 ? 6.188 -15.079 -11.610 1.00 96.81 200 ASN A C 1
ATOM 1517 O O . ASN A 1 200 ? 6.723 -14.124 -11.042 1.00 96.81 200 ASN A O 1
ATOM 1521 N N . PRO A 1 201 ? 6.471 -16.337 -11.193 1.00 94.75 201 PRO A N 1
ATOM 1522 C CA . PRO A 1 201 ? 7.013 -16.631 -9.852 1.00 94.75 201 PRO A CA 1
ATOM 1523 C C . PRO A 1 201 ? 8.377 -15.991 -9.540 1.00 94.75 201 PRO A C 1
ATOM 1525 O O . PRO A 1 201 ? 8.866 -16.015 -8.411 1.00 94.75 201 PRO A O 1
ATOM 1528 N N . GLY A 1 202 ? 9.068 -15.517 -10.581 1.00 96.31 202 GLY A N 1
ATOM 1529 C CA . GLY A 1 202 ? 10.341 -14.812 -10.484 1.00 96.31 202 GLY A CA 1
ATOM 1530 C C . GLY A 1 202 ? 10.221 -13.308 -10.229 1.00 96.31 202 GLY A C 1
ATOM 1531 O O . GLY A 1 202 ? 11.263 -12.703 -9.989 1.00 96.31 202 GLY A O 1
ATOM 1532 N N . GLN A 1 203 ? 9.012 -12.736 -10.295 1.00 96.88 203 GLN A N 1
ATOM 1533 C CA . GLN A 1 203 ? 8.694 -11.325 -10.039 1.00 96.88 203 GLN A CA 1
ATOM 1534 C C . GLN A 1 203 ? 9.664 -10.377 -10.763 1.00 96.88 203 GLN A C 1
ATOM 1536 O O . GLN A 1 203 ? 10.240 -9.467 -10.172 1.00 96.88 203 GLN A O 1
ATOM 1541 N N . ALA A 1 204 ? 9.935 -10.669 -12.041 1.00 97.56 204 ALA A N 1
ATOM 1542 C CA . ALA A 1 204 ? 10.809 -9.838 -12.860 1.00 97.56 204 ALA A CA 1
ATOM 1543 C C . ALA A 1 204 ? 10.107 -8.510 -13.169 1.00 97.56 204 ALA A C 1
ATOM 1545 O O . ALA A 1 204 ? 8.916 -8.517 -13.469 1.00 97.56 204 ALA A O 1
ATOM 1546 N N . ASP A 1 205 ? 10.848 -7.416 -13.049 1.00 96.19 205 ASP A N 1
ATOM 1547 C CA . ASP A 1 205 ? 10.414 -6.032 -13.252 1.00 96.19 205 ASP A CA 1
ATOM 1548 C C . ASP A 1 205 ? 11.673 -5.255 -13.671 1.00 96.19 205 ASP A C 1
ATOM 1550 O O . ASP A 1 205 ? 12.530 -4.919 -12.841 1.00 96.19 205 ASP A O 1
ATOM 1554 N N . ALA A 1 206 ? 11.907 -5.150 -14.980 1.00 94.25 206 ALA A N 1
ATOM 1555 C CA . ALA A 1 206 ? 13.189 -4.676 -15.492 1.00 94.25 206 ALA A CA 1
ATOM 1556 C C . ALA A 1 206 ? 13.359 -3.154 -15.380 1.00 94.25 206 ALA A C 1
ATOM 1558 O O . ALA A 1 206 ? 14.500 -2.682 -15.287 1.00 94.25 206 ALA A O 1
ATOM 1559 N N . ASP A 1 207 ? 12.266 -2.392 -15.377 1.00 90.00 207 ASP A N 1
ATOM 1560 C CA . ASP A 1 207 ? 12.276 -0.933 -15.256 1.00 90.00 207 ASP A CA 1
ATOM 1561 C C . ASP A 1 207 ? 11.969 -0.426 -13.836 1.00 90.00 207 ASP A C 1
ATOM 1563 O O . ASP A 1 207 ? 12.305 0.715 -13.515 1.00 90.00 207 ASP A O 1
ATOM 1567 N N . ASN A 1 208 ? 11.554 -1.318 -12.934 1.00 92.62 208 ASN A N 1
ATOM 1568 C CA . ASN A 1 208 ? 11.251 -1.069 -11.525 1.00 92.62 208 ASN A CA 1
ATOM 1569 C C . ASN A 1 208 ? 10.052 -0.134 -11.323 1.00 92.62 208 ASN A C 1
ATOM 1571 O O . ASN A 1 208 ? 10.051 0.661 -10.373 1.00 92.62 208 ASN A O 1
ATOM 1575 N N . ASP A 1 209 ? 9.055 -0.197 -12.205 1.00 91.38 209 ASP A N 1
ATOM 1576 C CA . ASP A 1 209 ? 7.818 0.574 -12.068 1.00 91.38 209 ASP A CA 1
ATOM 1577 C C . ASP A 1 209 ? 6.781 -0.099 -11.137 1.00 91.38 209 ASP A C 1
ATOM 1579 O O . ASP A 1 209 ? 5.813 0.542 -10.706 1.00 91.38 209 ASP A O 1
ATOM 1583 N N . GLY A 1 210 ? 7.044 -1.347 -10.729 1.00 93.06 210 GLY A N 1
ATOM 1584 C CA . GLY A 1 210 ? 6.198 -2.149 -9.850 1.00 93.06 210 GLY A CA 1
ATOM 1585 C C . GLY A 1 210 ? 5.185 -3.032 -10.581 1.00 93.06 210 GLY A C 1
ATOM 1586 O O . GLY A 1 210 ? 4.411 -3.715 -9.907 1.00 93.06 210 GLY A O 1
ATOM 1587 N N . VAL A 1 211 ? 5.183 -3.038 -11.913 1.00 95.94 211 VAL A N 1
ATOM 1588 C CA . VAL A 1 211 ? 4.425 -3.950 -12.773 1.00 95.94 211 VAL A CA 1
ATOM 1589 C C . VAL A 1 211 ? 5.392 -4.999 -13.321 1.00 95.94 211 VAL A C 1
ATOM 1591 O O . VAL A 1 211 ? 6.489 -4.693 -13.770 1.00 95.94 211 VAL A O 1
ATOM 1594 N N . GLY A 1 212 ? 5.034 -6.279 -13.247 1.00 96.94 212 GLY A N 1
ATOM 1595 C CA . GLY A 1 212 ? 5.952 -7.328 -13.685 1.00 96.94 212 GLY A CA 1
ATOM 1596 C C . GLY A 1 212 ? 6.084 -7.416 -15.204 1.00 96.94 212 GLY A C 1
ATOM 1597 O O . GLY A 1 212 ? 5.114 -7.228 -15.934 1.00 96.94 212 GLY A O 1
ATOM 1598 N N . ASP A 1 213 ? 7.255 -7.848 -15.684 1.00 97.00 213 ASP A N 1
ATOM 1599 C CA . ASP A 1 213 ? 7.593 -7.975 -17.114 1.00 97.00 213 ASP A CA 1
ATOM 1600 C C . ASP A 1 213 ? 6.552 -8.767 -17.936 1.00 97.00 213 ASP A C 1
ATOM 1602 O O . ASP A 1 213 ? 6.491 -8.659 -19.163 1.00 97.00 213 ASP A O 1
ATOM 1606 N N . VAL A 1 214 ? 5.788 -9.646 -17.277 1.00 97.38 214 VAL A N 1
ATOM 1607 C CA . VAL A 1 214 ? 4.786 -10.521 -17.901 1.00 97.38 214 VAL A CA 1
ATOM 1608 C C . VAL A 1 214 ? 3.485 -9.777 -18.213 1.00 97.38 214 VAL A C 1
ATOM 1610 O O . VAL A 1 214 ? 2.890 -10.037 -19.262 1.00 97.38 214 VAL A O 1
ATOM 1613 N N . CYS A 1 215 ? 3.064 -8.859 -17.342 1.00 96.88 215 CYS A N 1
ATOM 1614 C CA . CYS A 1 215 ? 1.814 -8.106 -17.454 1.00 96.88 215 CYS A CA 1
ATOM 1615 C C . CYS A 1 215 ? 2.032 -6.624 -17.808 1.00 96.88 215 CYS A C 1
ATOM 1617 O O . CYS A 1 215 ? 1.070 -5.914 -18.115 1.00 96.88 215 CYS A O 1
ATOM 1619 N N . ASP A 1 216 ? 3.282 -6.162 -17.823 1.00 94.69 216 ASP A N 1
ATOM 1620 C CA . ASP A 1 216 ? 3.647 -4.817 -18.239 1.00 94.69 216 ASP A CA 1
ATOM 1621 C C . ASP A 1 216 ? 3.608 -4.678 -19.782 1.00 94.69 216 ASP A C 1
ATOM 1623 O O . ASP A 1 216 ? 4.268 -5.428 -20.512 1.00 94.69 216 ASP A O 1
ATOM 1627 N N . PRO A 1 217 ? 2.836 -3.728 -20.348 1.00 92.00 217 PRO A N 1
ATOM 1628 C CA . PRO A 1 217 ? 2.901 -3.408 -21.775 1.00 92.00 217 PRO A CA 1
ATOM 1629 C C . PRO A 1 217 ? 4.248 -2.813 -22.224 1.00 92.00 217 PRO A C 1
ATOM 1631 O O . PRO A 1 217 ? 4.539 -2.830 -23.428 1.00 92.00 217 PRO A O 1
ATOM 1634 N N . THR A 1 218 ? 5.055 -2.287 -21.303 1.00 90.19 218 THR A N 1
ATOM 1635 C CA . THR A 1 218 ? 6.362 -1.664 -21.537 1.00 90.19 218 THR A CA 1
ATOM 1636 C C . THR A 1 218 ? 7.476 -2.223 -20.630 1.00 90.19 218 THR A C 1
ATOM 1638 O O . THR A 1 218 ? 8.158 -1.414 -20.018 1.00 90.19 218 THR A O 1
ATOM 1641 N N . PRO A 1 219 ? 7.812 -3.539 -20.671 1.00 88.94 219 PRO A N 1
ATOM 1642 C CA . PRO A 1 219 ? 8.696 -4.227 -19.698 1.00 88.94 219 PRO A CA 1
ATOM 1643 C C . PRO A 1 219 ? 10.137 -3.725 -19.562 1.00 88.94 219 PRO A C 1
ATOM 1645 O O . PRO A 1 219 ? 10.976 -4.402 -18.989 1.00 88.94 219 PRO A O 1
ATOM 1648 N N . ASN A 1 220 ? 10.521 -2.660 -20.259 1.00 86.62 220 ASN A N 1
ATOM 1649 C CA . ASN A 1 220 ? 11.861 -2.081 -20.204 1.00 86.62 220 ASN A CA 1
ATOM 1650 C C . ASN A 1 220 ? 11.793 -0.551 -20.053 1.00 86.62 220 ASN A C 1
ATOM 1652 O O . ASN A 1 220 ? 12.744 0.131 -20.443 1.00 86.62 220 ASN A O 1
ATOM 1656 N N . GLY A 1 221 ? 10.678 -0.014 -19.559 1.00 81.56 221 GLY A N 1
ATOM 1657 C CA . GLY A 1 221 ? 10.432 1.411 -19.413 1.00 81.56 221 GLY A CA 1
ATOM 1658 C C . GLY A 1 221 ? 9.486 1.958 -20.469 1.00 81.56 221 GLY A C 1
ATOM 1659 O O . GLY A 1 221 ? 9.511 1.570 -21.647 1.00 81.56 221 GLY A O 1
ATOM 1660 N N . GLU A 1 222 ? 8.696 2.952 -20.064 1.00 78.06 222 GLU A N 1
ATOM 1661 C CA . GLU A 1 222 ? 7.998 3.823 -20.999 1.00 78.06 222 GLU A CA 1
ATOM 1662 C C . GLU A 1 222 ? 9.032 4.537 -21.883 1.00 78.06 222 GLU A C 1
ATOM 1664 O O . GLU A 1 222 ? 9.872 5.308 -21.419 1.00 78.06 222 GLU A O 1
ATOM 1669 N N . VAL A 1 223 ? 8.967 4.299 -23.194 1.00 75.94 223 VAL A N 1
ATOM 1670 C CA . VAL A 1 223 ? 9.771 5.062 -24.152 1.00 75.94 223 VAL A CA 1
ATOM 1671 C C . VAL A 1 223 ? 9.155 6.448 -24.273 1.00 75.94 223 VAL A C 1
ATOM 1673 O O . VAL A 1 223 ? 8.265 6.663 -25.098 1.00 75.94 223 VAL A O 1
ATOM 1676 N N . ILE A 1 224 ? 9.629 7.392 -23.462 1.00 80.69 224 ILE A N 1
ATOM 1677 C CA . ILE A 1 224 ? 9.201 8.786 -23.543 1.00 80.69 224 ILE A CA 1
ATOM 1678 C C . ILE A 1 224 ? 9.859 9.424 -24.769 1.00 80.69 224 ILE A C 1
ATOM 1680 O O . ILE A 1 224 ? 11.085 9.554 -24.828 1.00 80.69 224 ILE A O 1
ATOM 1684 N N . PRO A 1 225 ? 9.081 9.852 -25.783 1.00 82.50 225 PRO A N 1
ATOM 1685 C CA . PRO A 1 225 ? 9.656 10.527 -26.932 1.00 82.50 225 PRO A CA 1
ATOM 1686 C C . PRO A 1 225 ? 10.371 11.805 -26.483 1.00 82.50 225 PRO A C 1
ATOM 1688 O O . PRO A 1 225 ? 9.750 12.715 -25.938 1.00 82.50 225 PRO A O 1
ATOM 1691 N N . GLY A 1 226 ? 11.681 11.864 -26.722 1.00 86.94 226 GLY A N 1
ATOM 1692 C CA . GLY A 1 226 ? 12.522 12.983 -26.306 1.00 86.94 226 GLY A CA 1
ATOM 1693 C C . GLY A 1 226 ? 13.324 12.756 -25.024 1.00 86.94 226 GLY A C 1
ATOM 1694 O O . GLY A 1 226 ? 14.202 13.573 -24.764 1.00 86.94 226 GLY A O 1
ATOM 1695 N N . ASP A 1 227 ? 13.104 11.672 -24.283 1.00 89.25 227 ASP A N 1
ATOM 1696 C CA . ASP A 1 227 ? 14.031 11.245 -23.233 1.00 89.25 227 ASP A CA 1
ATOM 1697 C C . ASP A 1 227 ? 15.217 10.527 -23.894 1.00 89.25 227 ASP A C 1
ATOM 1699 O O . ASP A 1 227 ? 15.108 9.436 -24.457 1.00 89.25 227 ASP A O 1
ATOM 1703 N N . ILE A 1 228 ? 16.353 11.210 -23.930 1.00 90.88 228 ILE A N 1
ATOM 1704 C CA . ILE A 1 228 ? 17.578 10.749 -24.584 1.00 90.88 228 ILE A CA 1
ATOM 1705 C C . ILE A 1 228 ? 18.496 10.087 -23.564 1.00 90.88 228 ILE A C 1
ATOM 1707 O O . ILE A 1 228 ? 19.305 9.232 -23.944 1.00 90.88 228 ILE A O 1
ATOM 1711 N N . ASN A 1 229 ? 18.410 10.509 -22.302 1.00 88.44 229 ASN A N 1
ATOM 1712 C CA . ASN A 1 229 ? 19.317 10.093 -21.244 1.00 88.44 229 ASN A CA 1
ATOM 1713 C C . ASN A 1 229 ? 18.795 8.883 -20.438 1.00 88.44 229 ASN A C 1
ATOM 1715 O O . ASN A 1 229 ? 19.599 8.207 -19.791 1.00 88.44 229 ASN A O 1
ATOM 1719 N N . GLY A 1 230 ? 17.514 8.546 -20.602 1.00 85.12 230 GLY A N 1
ATOM 1720 C CA . GLY A 1 230 ? 16.859 7.356 -20.072 1.00 85.12 230 GLY A CA 1
ATOM 1721 C C . GLY A 1 230 ? 16.438 7.487 -18.612 1.00 85.12 230 GLY A C 1
ATOM 1722 O O . GLY A 1 230 ? 16.419 6.476 -17.912 1.00 85.12 230 GLY A O 1
ATOM 1723 N N . ASP A 1 231 ? 16.175 8.703 -18.128 1.00 85.25 231 ASP A N 1
ATOM 1724 C CA . ASP A 1 231 ? 15.709 8.966 -16.758 1.00 85.25 231 ASP A CA 1
ATOM 1725 C C . ASP A 1 231 ? 14.190 9.179 -16.653 1.00 85.25 231 ASP A C 1
ATOM 1727 O O . ASP A 1 231 ? 13.686 9.564 -15.595 1.00 85.25 231 ASP A O 1
ATOM 1731 N N . ALA A 1 232 ? 13.461 8.864 -17.726 1.00 83.38 232 ALA A N 1
ATOM 1732 C CA . ALA A 1 232 ? 12.011 8.942 -17.847 1.00 83.38 232 ALA A CA 1
ATOM 1733 C C . ALA A 1 232 ? 11.445 10.356 -17.625 1.00 83.38 232 ALA A C 1
ATOM 1735 O O . ALA A 1 232 ? 10.287 10.532 -17.234 1.00 83.38 232 ALA A O 1
ATOM 1736 N N . VAL A 1 233 ? 12.230 11.391 -17.923 1.00 84.19 233 VAL A N 1
ATOM 1737 C CA . VAL A 1 233 ? 11.762 12.775 -18.027 1.00 84.19 233 VAL A CA 1
ATOM 1738 C C . VAL A 1 233 ? 12.358 13.429 -19.271 1.00 84.19 233 VAL A C 1
ATOM 1740 O O . VAL A 1 233 ? 13.347 12.962 -19.812 1.00 84.19 233 VAL A O 1
ATOM 1743 N N . VAL A 1 234 ? 11.725 14.497 -19.767 1.00 88.12 234 VAL A N 1
ATOM 1744 C CA . VAL A 1 234 ? 12.313 15.332 -20.826 1.00 88.12 234 VAL A CA 1
ATOM 1745 C C . VAL A 1 234 ? 12.722 16.662 -20.220 1.00 88.12 234 VAL A C 1
ATOM 1747 O O . VAL A 1 234 ? 11.872 17.525 -19.981 1.00 88.12 234 VAL A O 1
ATOM 1750 N N . ASP A 1 235 ? 14.015 16.846 -19.970 1.00 88.25 235 ASP A N 1
ATOM 1751 C CA . ASP A 1 235 ? 14.527 18.026 -19.282 1.00 88.25 235 ASP A CA 1
ATOM 1752 C C . ASP A 1 235 ? 15.904 18.517 -19.797 1.00 88.25 235 ASP A C 1
ATOM 1754 O O . ASP A 1 235 ? 16.279 18.385 -20.969 1.00 88.25 235 ASP A O 1
ATOM 1758 N N . VAL A 1 236 ? 16.649 19.228 -18.941 1.00 89.88 236 VAL A N 1
ATOM 1759 C CA . VAL A 1 236 ? 17.988 19.740 -19.271 1.00 89.88 236 VAL A CA 1
ATOM 1760 C C . VAL A 1 236 ? 19.037 18.624 -19.402 1.00 89.88 236 VAL A C 1
ATOM 1762 O O . VAL A 1 236 ? 20.057 18.821 -20.069 1.00 89.88 236 VAL A O 1
ATOM 1765 N N . GLY A 1 237 ? 18.813 17.469 -18.781 1.00 91.12 237 GLY A N 1
ATOM 1766 C CA . GLY A 1 237 ? 19.579 16.239 -18.939 1.00 91.12 237 GLY A CA 1
ATOM 1767 C C . GLY A 1 237 ? 19.603 15.790 -20.394 1.00 91.12 237 GLY A C 1
ATOM 1768 O O . GLY A 1 237 ? 20.687 15.680 -20.975 1.00 91.12 237 GLY A O 1
ATOM 1769 N N . ASP A 1 238 ? 18.444 15.689 -21.039 1.00 91.38 238 ASP A N 1
ATOM 1770 C CA . ASP A 1 238 ? 18.320 15.296 -22.451 1.00 91.38 238 ASP A CA 1
ATOM 1771 C C . ASP A 1 238 ? 18.909 16.324 -23.399 1.00 91.38 238 ASP A C 1
ATOM 1773 O O . ASP A 1 238 ? 19.608 15.983 -24.359 1.00 91.38 238 ASP A O 1
ATOM 1777 N N . TYR A 1 239 ? 18.712 17.606 -23.081 1.00 91.38 239 TYR A N 1
ATOM 1778 C CA . TYR A 1 239 ? 19.370 18.693 -23.794 1.00 91.38 239 TYR A CA 1
ATOM 1779 C C . TYR A 1 239 ? 20.896 18.527 -23.788 1.00 91.38 239 TYR A C 1
ATOM 1781 O O . TYR A 1 239 ? 21.565 18.736 -24.805 1.00 91.38 239 TYR A O 1
ATOM 1789 N N . ASN A 1 240 ? 21.473 18.157 -22.645 1.00 93.00 240 ASN A N 1
ATOM 1790 C CA . ASN A 1 240 ? 22.905 17.906 -22.548 1.00 93.00 240 ASN A CA 1
ATOM 1791 C C . ASN A 1 240 ? 23.299 16.606 -23.266 1.00 93.00 240 ASN A C 1
ATOM 1793 O O . ASN A 1 240 ? 24.351 16.578 -23.910 1.00 93.00 240 ASN A O 1
ATOM 1797 N N . ALA A 1 241 ? 22.458 15.571 -23.219 1.00 93.50 241 ALA A N 1
ATOM 1798 C CA . ALA A 1 241 ? 22.695 14.279 -23.856 1.00 93.50 241 ALA A CA 1
ATOM 1799 C C . ALA A 1 241 ? 22.720 14.371 -25.393 1.00 93.50 241 ALA A C 1
ATOM 1801 O O . ALA A 1 241 ? 23.678 13.904 -26.024 1.00 93.50 241 ALA A O 1
ATOM 1802 N N . ILE A 1 242 ? 21.756 15.065 -26.015 1.00 92.56 242 ILE A N 1
ATOM 1803 C CA . ILE A 1 242 ? 21.778 15.297 -27.469 1.00 92.56 242 ILE A CA 1
ATOM 1804 C C . ILE A 1 242 ? 22.991 16.123 -27.874 1.00 92.56 242 ILE A C 1
ATOM 1806 O O . ILE A 1 242 ? 23.666 15.818 -28.855 1.00 92.56 242 ILE A O 1
ATOM 1810 N N . ARG A 1 243 ? 23.337 17.141 -27.079 1.00 93.12 243 ARG A N 1
ATOM 1811 C CA . ARG A 1 243 ? 24.495 17.996 -27.351 1.00 93.12 243 ARG A CA 1
ATOM 1812 C C . ARG A 1 243 ? 25.825 17.268 -27.231 1.00 93.12 243 ARG A C 1
ATOM 1814 O O . ARG A 1 243 ? 26.755 17.636 -27.944 1.00 93.12 243 ARG A O 1
ATOM 1821 N N . ALA A 1 244 ? 25.923 16.286 -26.341 1.00 94.31 244 ALA A N 1
ATOM 1822 C CA . ALA A 1 244 ? 27.104 15.444 -26.205 1.00 94.31 244 ALA A CA 1
ATOM 1823 C C . ALA A 1 244 ? 27.281 14.495 -27.402 1.00 94.31 244 ALA A C 1
ATOM 1825 O O . ALA A 1 244 ? 28.415 14.171 -27.748 1.00 94.31 244 ALA A O 1
ATOM 1826 N N . SER A 1 245 ? 26.177 14.111 -28.048 1.00 94.62 245 SER A N 1
ATOM 1827 C CA . SER A 1 245 ? 26.158 13.177 -29.180 1.00 94.62 245 SER A CA 1
ATOM 1828 C C . SER A 1 245 ? 26.259 13.879 -30.546 1.00 94.62 245 SER A C 1
ATOM 1830 O O . SER A 1 245 ? 26.520 13.232 -31.556 1.00 94.62 245 SER A O 1
ATOM 1832 N N . LEU A 1 246 ? 26.090 15.205 -30.610 1.00 95.56 246 LEU A N 1
ATOM 1833 C CA . LEU A 1 246 ? 26.143 15.970 -31.862 1.00 95.56 246 LEU A CA 1
ATOM 1834 C C . LEU A 1 246 ? 27.455 15.768 -32.639 1.00 95.56 246 LEU A C 1
ATOM 1836 O O . LEU A 1 246 ? 28.550 16.036 -32.143 1.00 95.56 246 LEU A O 1
ATOM 1840 N N . GLY A 1 247 ? 27.319 15.410 -33.914 1.00 95.38 247 GLY A N 1
ATOM 1841 C CA . GLY A 1 247 ? 28.422 15.183 -34.845 1.00 95.38 247 GLY A CA 1
ATOM 1842 C C . GLY A 1 247 ? 29.004 13.769 -34.806 1.00 95.38 247 GLY A C 1
ATOM 1843 O O . GLY A 1 247 ? 30.059 13.559 -35.402 1.00 95.38 247 GLY A O 1
ATOM 1844 N N . THR A 1 248 ? 28.348 12.832 -34.121 1.00 97.31 248 THR A N 1
ATOM 1845 C CA . THR A 1 248 ? 28.711 11.407 -34.100 1.00 97.31 248 THR A CA 1
ATOM 1846 C C . THR A 1 248 ? 27.789 10.597 -35.009 1.00 97.31 248 THR A C 1
ATOM 1848 O O . THR A 1 248 ? 26.633 10.971 -35.216 1.00 97.31 248 THR A O 1
ATOM 1851 N N . CYS A 1 249 ? 28.287 9.486 -35.543 1.00 97.69 249 CYS A N 1
ATOM 1852 C CA . CYS A 1 249 ? 27.496 8.524 -36.308 1.00 97.69 249 CYS A CA 1
ATOM 1853 C C . CYS A 1 249 ? 27.624 7.113 -35.730 1.00 97.69 249 CYS A C 1
ATOM 1855 O O . CYS A 1 249 ? 28.499 6.842 -34.906 1.00 97.69 249 CYS A O 1
ATOM 1857 N N . GLU A 1 250 ? 26.760 6.200 -36.169 1.00 96.94 250 GLU A N 1
ATOM 1858 C CA . GLU A 1 250 ? 26.786 4.799 -35.756 1.00 96.94 250 GLU A CA 1
ATOM 1859 C C . GLU A 1 250 ? 28.208 4.212 -35.876 1.00 96.94 250 GLU A C 1
ATOM 1861 O O . GLU A 1 250 ? 28.817 4.190 -36.948 1.00 96.94 250 GLU A O 1
ATOM 1866 N N . GLY A 1 251 ? 28.747 3.742 -34.746 1.00 94.88 251 GLY A N 1
ATOM 1867 C CA . GLY A 1 251 ? 30.111 3.214 -34.633 1.00 94.88 251 GLY A CA 1
ATOM 1868 C C . GLY A 1 251 ? 31.139 4.186 -34.041 1.00 94.88 251 GLY A C 1
ATOM 1869 O O . GLY A 1 251 ? 32.216 3.738 -33.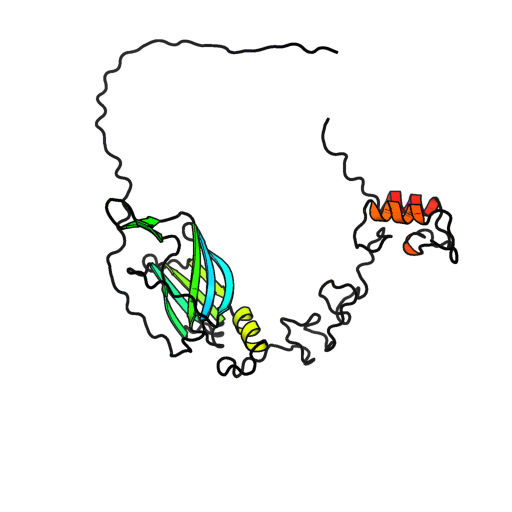639 1.00 94.88 251 GLY A O 1
ATOM 1870 N N . ASP A 1 252 ? 30.816 5.475 -33.920 1.00 96.56 252 ASP A N 1
ATOM 1871 C CA . ASP A 1 252 ? 31.651 6.448 -33.217 1.00 96.56 252 ASP A CA 1
ATOM 1872 C C . ASP A 1 252 ? 31.492 6.342 -31.694 1.00 96.56 252 ASP A C 1
ATOM 1874 O O . ASP A 1 252 ? 30.415 6.078 -31.153 1.00 96.56 252 ASP A O 1
ATOM 1878 N N . THR A 1 253 ? 32.577 6.615 -30.966 1.00 94.81 253 THR A N 1
ATOM 1879 C CA . THR A 1 253 ? 32.513 6.776 -29.509 1.00 94.81 253 THR A CA 1
ATOM 1880 C C . THR A 1 253 ? 31.643 7.985 -29.164 1.00 94.81 253 THR A C 1
ATOM 1882 O O . THR A 1 253 ? 31.986 9.107 -29.531 1.00 94.81 253 THR A O 1
ATOM 1885 N N . GLY A 1 254 ? 30.569 7.766 -28.401 1.00 88.94 254 GLY A N 1
ATOM 1886 C CA . GLY A 1 254 ? 29.635 8.824 -28.000 1.00 88.94 254 GLY A CA 1
ATOM 1887 C C . GLY A 1 254 ? 28.424 8.979 -28.921 1.00 88.94 254 GLY A C 1
ATOM 1888 O O . GLY A 1 254 ? 27.621 9.874 -28.687 1.00 88.94 254 GLY A O 1
ATOM 1889 N N . TYR A 1 255 ? 28.274 8.110 -29.926 1.00 95.00 255 TYR A N 1
ATOM 1890 C CA . TYR A 1 255 ? 27.012 7.979 -30.645 1.00 95.00 255 TYR A CA 1
ATOM 1891 C C . TYR A 1 255 ? 25.901 7.481 -29.721 1.00 95.00 255 TYR A C 1
ATOM 1893 O O . TYR A 1 255 ? 26.084 6.497 -28.999 1.00 95.00 255 TYR A O 1
ATOM 1901 N N . SER A 1 256 ? 24.752 8.156 -29.778 1.00 92.75 256 SER A N 1
ATOM 1902 C CA . SER A 1 256 ? 23.527 7.751 -29.098 1.00 92.75 256 SER A CA 1
ATOM 1903 C C . SER A 1 256 ? 22.407 7.558 -30.114 1.00 92.75 256 SER A C 1
ATOM 1905 O O . SER A 1 256 ? 21.965 8.518 -30.742 1.00 92.75 256 SER A O 1
ATOM 1907 N N . ALA A 1 257 ? 21.920 6.324 -30.244 1.00 92.00 257 ALA A N 1
ATOM 1908 C CA . ALA A 1 257 ? 20.805 6.002 -31.133 1.00 92.00 257 ALA A CA 1
ATOM 1909 C C . ALA A 1 257 ? 19.490 6.671 -30.690 1.00 92.00 257 ALA A C 1
ATOM 1911 O O . ALA A 1 257 ? 18.649 6.977 -31.527 1.00 92.00 257 ALA A O 1
ATOM 1912 N N . THR A 1 258 ? 19.323 6.959 -29.394 1.00 91.19 258 THR A N 1
ATOM 1913 C CA . THR A 1 258 ? 18.150 7.687 -28.873 1.00 91.19 258 THR A CA 1
ATOM 1914 C C . THR A 1 258 ? 18.146 9.164 -29.277 1.00 91.19 258 THR A C 1
ATOM 1916 O O . THR A 1 258 ? 17.102 9.808 -29.235 1.00 91.19 258 THR A O 1
ATOM 1919 N N . ALA A 1 259 ? 19.294 9.703 -29.706 1.00 93.31 259 ALA A N 1
ATOM 1920 C CA . ALA A 1 259 ? 19.431 11.075 -30.188 1.00 93.31 259 ALA A CA 1
ATOM 1921 C C . ALA A 1 259 ? 19.319 11.208 -31.723 1.00 93.31 259 ALA A C 1
ATOM 1923 O O . ALA A 1 259 ? 19.344 12.332 -32.224 1.00 93.31 259 ALA A O 1
ATOM 1924 N N . ASP A 1 260 ? 19.208 10.102 -32.467 1.00 93.94 260 ASP A N 1
ATOM 1925 C CA . ASP A 1 260 ? 19.083 10.056 -33.933 1.00 93.94 260 ASP A CA 1
ATOM 1926 C C . ASP A 1 260 ? 17.601 10.041 -34.349 1.00 93.94 260 ASP A C 1
ATOM 1928 O O . ASP A 1 260 ? 17.007 9.012 -34.673 1.00 93.94 260 ASP A O 1
ATOM 1932 N N . PHE A 1 261 ? 16.966 11.212 -34.281 1.00 92.00 261 PHE A N 1
ATOM 1933 C CA . PHE A 1 261 ? 15.535 11.365 -34.558 1.00 92.00 261 PHE A CA 1
ATOM 1934 C C . PHE A 1 261 ? 15.185 11.281 -36.045 1.00 92.00 261 PHE A C 1
ATOM 1936 O O . PHE A 1 261 ? 14.027 11.036 -36.393 1.00 92.00 261 PHE A O 1
ATOM 1943 N N . THR A 1 262 ? 16.150 11.521 -36.931 1.00 91.94 262 THR A N 1
ATOM 1944 C CA . THR A 1 262 ? 15.949 11.439 -38.379 1.00 91.94 262 THR A CA 1
ATOM 1945 C C . THR A 1 262 ? 16.256 10.061 -38.961 1.00 91.94 262 THR A C 1
ATOM 1947 O O . THR A 1 262 ? 15.911 9.820 -40.123 1.00 91.94 262 THR A O 1
ATOM 1950 N N . ALA A 1 263 ? 16.777 9.143 -38.137 1.00 93.75 263 ALA A N 1
ATOM 1951 C CA . ALA A 1 263 ? 17.101 7.761 -38.473 1.00 93.75 263 ALA A CA 1
ATOM 1952 C C . ALA A 1 263 ? 18.031 7.658 -39.693 1.00 93.75 263 ALA A C 1
ATOM 1954 O O . ALA A 1 263 ? 17.835 6.814 -40.575 1.00 93.75 263 ALA A O 1
ATOM 1955 N N . ASP A 1 264 ? 19.016 8.558 -39.766 1.00 95.75 264 ASP A N 1
ATOM 1956 C CA . ASP A 1 264 ? 20.031 8.584 -40.824 1.00 95.75 264 ASP A CA 1
ATOM 1957 C C . ASP A 1 264 ? 21.397 8.035 -40.368 1.00 95.75 264 ASP A C 1
ATOM 1959 O O . ASP A 1 264 ? 22.377 8.084 -41.120 1.00 95.75 264 ASP A O 1
ATOM 1963 N N . ASN A 1 265 ? 21.422 7.420 -39.179 1.00 96.19 265 ASN A N 1
ATOM 1964 C CA . ASN A 1 265 ? 22.570 6.838 -38.486 1.00 96.19 265 ASN A CA 1
ATOM 1965 C C . ASN A 1 265 ? 23.605 7.880 -38.034 1.00 96.19 265 ASN A C 1
ATOM 1967 O O . ASN A 1 265 ? 24.735 7.514 -37.694 1.00 96.19 265 ASN A O 1
ATOM 1971 N N . CYS A 1 266 ? 23.245 9.164 -38.004 1.00 96.81 266 CYS A N 1
ATOM 1972 C CA . CYS A 1 266 ? 24.088 10.244 -37.516 1.00 96.81 266 CYS A CA 1
ATOM 1973 C C . CYS A 1 266 ? 23.292 11.202 -36.627 1.00 96.81 266 CYS A C 1
ATOM 1975 O O . CYS A 1 266 ? 22.221 11.668 -36.974 1.00 96.81 266 CYS A O 1
ATOM 1977 N N . VAL A 1 267 ? 23.866 11.584 -35.487 1.00 96.50 267 VAL A N 1
ATOM 1978 C CA . VAL A 1 267 ? 23.285 12.637 -34.650 1.00 96.50 267 VAL A CA 1
ATOM 1979 C C . VAL A 1 267 ? 23.785 13.978 -35.169 1.00 96.50 267 VAL A C 1
ATOM 1981 O O . VAL A 1 267 ? 24.905 14.412 -34.883 1.00 96.50 267 VAL A O 1
ATOM 1984 N N . ALA A 1 268 ? 22.964 14.654 -35.957 1.00 95.31 268 ALA A N 1
ATOM 1985 C CA . ALA A 1 268 ? 23.290 15.911 -36.598 1.00 95.31 268 ALA A CA 1
ATOM 1986 C C . ALA A 1 268 ? 22.392 17.058 -36.105 1.00 95.31 268 ALA A C 1
ATOM 1988 O O . ALA A 1 268 ? 21.575 16.949 -35.188 1.00 95.31 268 ALA A O 1
ATOM 1989 N N . TYR A 1 269 ? 22.608 18.249 -36.666 1.00 94.56 269 TYR A N 1
ATOM 1990 C CA . TYR A 1 269 ? 21.872 19.440 -36.240 1.00 94.56 269 TYR A CA 1
ATOM 1991 C C . TYR A 1 269 ? 20.363 19.325 -36.522 1.00 94.56 269 TYR A C 1
ATOM 1993 O O . TYR A 1 269 ? 19.567 19.907 -35.792 1.00 94.56 269 TYR A O 1
ATOM 2001 N N . ASN A 1 270 ? 19.965 18.574 -37.551 1.00 94.69 270 ASN A N 1
ATOM 2002 C CA . ASN A 1 270 ? 18.575 18.217 -37.854 1.00 94.69 270 ASN A CA 1
ATOM 2003 C C . ASN A 1 270 ? 17.915 17.441 -36.712 1.00 94.69 270 ASN A C 1
ATOM 2005 O O . ASN A 1 270 ? 16.779 17.766 -36.375 1.00 94.69 270 ASN A O 1
ATOM 2009 N N . ASP A 1 271 ? 18.614 16.502 -36.080 1.00 94.25 271 ASP A N 1
ATOM 2010 C CA . ASP A 1 271 ? 18.090 15.735 -34.946 1.00 94.25 271 ASP A CA 1
ATOM 2011 C C . ASP A 1 271 ? 17.900 16.623 -33.718 1.00 94.25 271 ASP A C 1
ATOM 2013 O O . ASP A 1 271 ? 16.834 16.627 -33.107 1.00 94.25 271 ASP A O 1
ATOM 2017 N N . TYR A 1 272 ? 18.880 17.488 -33.428 1.00 92.81 272 TYR A N 1
ATOM 2018 C CA . TYR A 1 272 ? 18.741 18.508 -32.383 1.00 92.81 272 TYR A CA 1
ATOM 2019 C C . TYR A 1 272 ? 17.559 19.448 -32.634 1.00 92.81 272 TYR A C 1
ATOM 2021 O O . TYR A 1 272 ? 16.813 19.767 -31.711 1.00 92.81 272 TYR A O 1
ATOM 2029 N N . GLN A 1 273 ? 17.374 19.904 -33.876 1.00 92.88 273 GLN A N 1
ATOM 2030 C CA . GLN A 1 273 ? 16.236 20.751 -34.231 1.00 92.88 273 GLN A CA 1
ATOM 2031 C C . GLN A 1 273 ? 14.907 20.015 -34.072 1.00 92.88 273 GLN A C 1
ATOM 2033 O O . GLN A 1 273 ? 13.952 20.613 -33.581 1.00 92.88 273 GLN A O 1
ATOM 2038 N N . PHE A 1 274 ? 14.846 18.739 -34.456 1.00 91.81 274 PHE A N 1
ATOM 2039 C CA . PHE A 1 274 ? 13.663 17.914 -34.257 1.00 91.81 274 PHE A CA 1
ATOM 2040 C C . PHE A 1 274 ? 13.334 17.793 -32.768 1.00 91.81 274 PHE A C 1
ATOM 2042 O O . PHE A 1 274 ? 12.212 18.094 -32.365 1.00 91.81 274 PHE A O 1
ATOM 2049 N N . TRP A 1 275 ? 14.319 17.431 -31.946 1.00 92.25 275 TRP A N 1
ATOM 2050 C CA . TRP A 1 275 ? 14.133 17.278 -30.509 1.00 92.25 275 TRP A CA 1
ATOM 2051 C C . TRP A 1 275 ? 13.686 18.583 -29.837 1.00 92.25 275 TRP A C 1
ATOM 2053 O O . TRP A 1 275 ? 12.673 18.623 -29.142 1.00 92.25 275 TRP A O 1
ATOM 2063 N N . TYR A 1 276 ? 14.387 19.682 -30.127 1.00 88.94 276 TYR A N 1
ATOM 2064 C CA . TYR A 1 276 ? 14.102 20.996 -29.552 1.00 88.94 276 TYR A CA 1
ATOM 2065 C C . TYR A 1 276 ? 12.703 21.513 -29.918 1.00 88.94 276 TYR A C 1
ATOM 2067 O O . TYR A 1 276 ? 12.071 22.196 -29.123 1.00 88.94 276 TYR A O 1
ATOM 2075 N N . GLN A 1 277 ? 12.197 21.201 -31.115 1.00 89.50 277 GLN A N 1
ATOM 2076 C CA . GLN A 1 277 ? 10.872 21.657 -31.546 1.00 89.50 277 GLN A CA 1
ATOM 2077 C C . GLN A 1 277 ? 9.720 20.810 -30.999 1.00 89.50 277 GLN A C 1
ATOM 2079 O O . GLN A 1 277 ? 8.616 21.333 -30.861 1.00 89.50 277 GLN A O 1
ATOM 2084 N N . ASN A 1 278 ? 9.950 19.522 -30.735 1.00 87.12 278 ASN A N 1
ATOM 2085 C CA . ASN A 1 278 ? 8.882 18.590 -30.367 1.00 87.12 278 ASN A CA 1
ATOM 2086 C C . ASN A 1 278 ? 8.835 18.278 -28.867 1.00 87.12 278 ASN A C 1
ATOM 2088 O O . ASN A 1 278 ? 7.753 17.984 -28.364 1.00 87.12 278 ASN A O 1
ATOM 2092 N N . TYR A 1 279 ? 9.968 18.354 -28.162 1.00 86.06 279 TYR A N 1
ATOM 2093 C CA . TYR A 1 279 ? 10.083 17.825 -26.798 1.00 86.06 279 TYR A CA 1
ATOM 2094 C C . TYR A 1 279 ? 10.614 18.836 -25.778 1.00 86.06 279 TYR A C 1
ATOM 2096 O O . TYR A 1 279 ? 10.248 18.757 -24.610 1.00 86.06 279 TYR A O 1
ATOM 2104 N N . TYR A 1 280 ? 11.403 19.833 -26.195 1.00 80.06 280 TYR A N 1
ATOM 2105 C CA . TYR A 1 280 ? 11.872 20.875 -25.278 1.00 80.06 280 TYR A CA 1
ATOM 2106 C C . TYR A 1 280 ? 10.724 21.812 -24.883 1.00 80.06 280 TYR A C 1
ATOM 2108 O O . TYR A 1 280 ? 10.419 22.789 -25.571 1.00 80.06 280 TYR A O 1
ATOM 2116 N N . GLN A 1 281 ? 10.072 21.514 -23.761 1.00 68.00 281 GLN A N 1
ATOM 2117 C CA . GLN A 1 281 ? 9.146 22.447 -23.138 1.00 68.00 281 GLN A CA 1
ATOM 2118 C C . GLN A 1 281 ? 9.973 23.472 -22.362 1.00 68.00 281 GLN A C 1
ATOM 2120 O O . GLN A 1 281 ? 10.613 23.145 -21.367 1.00 68.00 281 GLN A O 1
ATOM 2125 N N . GLU A 1 282 ? 10.001 24.721 -22.832 1.00 57.16 282 GLU A N 1
ATOM 2126 C CA . GLU A 1 282 ? 10.523 25.815 -22.018 1.00 57.16 282 GLU A CA 1
ATOM 2127 C C . GLU A 1 282 ? 9.690 25.871 -20.731 1.00 57.16 282 GLU A C 1
ATOM 2129 O O . GLU A 1 282 ? 8.508 26.224 -20.776 1.00 57.16 282 GLU A O 1
ATOM 2134 N N . GLU A 1 283 ? 10.285 25.561 -19.574 1.00 59.56 283 GLU A N 1
ATOM 2135 C CA . GLU A 1 283 ? 9.721 26.084 -18.335 1.00 59.56 283 GLU A CA 1
ATOM 2136 C C . GLU A 1 283 ? 9.606 27.606 -18.511 1.00 59.56 283 GLU A C 1
ATOM 2138 O O . GLU A 1 283 ? 10.599 28.260 -18.866 1.00 59.56 283 GLU A O 1
ATOM 2143 N N . PRO A 1 284 ? 8.413 28.202 -18.324 1.00 43.03 284 PRO A N 1
ATOM 2144 C CA . PRO A 1 284 ? 8.264 29.636 -18.474 1.00 43.03 284 PRO A CA 1
ATOM 2145 C C . PRO A 1 284 ? 9.249 30.323 -17.519 1.00 43.03 284 PRO A C 1
ATOM 2147 O O . PRO A 1 284 ? 9.342 29.921 -16.355 1.00 43.03 284 PRO A O 1
ATOM 2150 N N . PRO A 1 285 ? 9.990 31.355 -17.967 1.00 43.78 285 PRO A N 1
ATOM 2151 C CA . PRO A 1 285 ? 10.957 32.026 -17.113 1.00 43.78 285 PRO A CA 1
ATOM 2152 C C . PRO A 1 285 ? 10.264 32.480 -15.829 1.00 43.78 285 PRO A C 1
ATOM 2154 O O . PRO A 1 285 ? 9.205 33.114 -15.883 1.00 43.78 285 PRO A O 1
ATOM 2157 N N . ALA A 1 28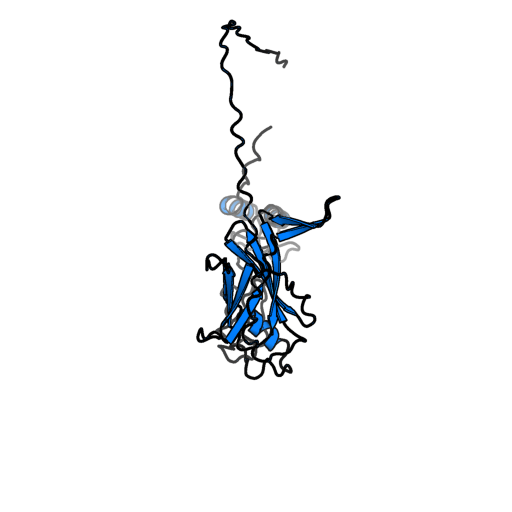6 ? 10.860 32.128 -14.685 1.00 44.53 286 ALA A N 1
ATOM 2158 C CA . ALA A 1 286 ? 10.338 32.450 -13.363 1.00 44.53 286 ALA A CA 1
ATOM 2159 C C . ALA A 1 286 ? 9.851 33.913 -13.307 1.00 44.53 286 ALA A C 1
ATOM 2161 O O . ALA A 1 286 ? 10.555 34.816 -13.779 1.00 44.53 286 ALA A O 1
ATOM 2162 N N . PRO A 1 287 ? 8.653 34.184 -12.758 1.00 51.19 287 PRO A N 1
ATOM 2163 C CA . PRO A 1 287 ? 8.096 35.523 -12.794 1.00 51.19 287 PRO A CA 1
ATOM 2164 C C . PRO A 1 287 ? 8.929 36.485 -11.938 1.00 51.19 287 PRO A C 1
ATOM 2166 O O . PRO A 1 287 ? 8.939 36.396 -10.715 1.00 51.19 287 PRO A O 1
ATOM 2169 N N . GLY A 1 288 ? 9.532 37.468 -12.609 1.00 50.41 288 GLY A N 1
ATOM 2170 C CA . GLY A 1 288 ? 9.792 38.797 -12.055 1.00 50.41 288 GLY A CA 1
ATOM 2171 C C . GLY A 1 288 ? 11.153 39.008 -11.389 1.00 50.41 288 GLY A C 1
ATOM 2172 O O . GLY A 1 288 ? 11.381 38.611 -10.250 1.00 50.41 288 GLY A O 1
ATOM 2173 N N . CYS A 1 289 ? 12.005 39.775 -12.072 1.00 38.72 289 CYS A N 1
ATOM 2174 C CA . CYS A 1 289 ? 12.771 40.838 -11.417 1.00 38.72 289 CYS A CA 1
ATOM 2175 C C . CYS A 1 289 ? 11.939 42.126 -11.428 1.00 38.72 289 CYS A C 1
ATOM 2177 O O . CYS A 1 289 ? 11.255 42.360 -12.454 1.00 38.72 289 CYS A O 1
#

pLDDT: mean 78.12, std 20.68, range [29.77, 97.69]

Foldseek 3Di:
DDDDDDDDDDDDDDDDDDDDDDDDDPPPPPPPPPDPPQPADDQPDDPDFDPQKWWKFWWKFADQAIDTPDTAMDSHDDPFPPDTPFFKKKWFAFPVRHTNHIGGHDDQQWDWDQDPVGTDIDGHRMDIDMDTDGDALRTQWMWMAGPPPRRTRDIDGCNVNSLVVCVVPVVDPRSPPNDADQPCPQPDHCSQALDSNFRDVPQDQQCPPSHGLRPDPCSNDDPDQLPQPPPNARDVNSVVLLVQQEPDFPPDDSHGPSQCPVPPRGSYVVSVVVSCVPGDDPPPPDDDD

=== Feature glossary ===
A reading guide for the features in this record.

Start from the sequence.

  · Sequence gives the chain of amino acids in standard one-letter code (A=alanine, C=cysteine, …, Y=tyrosine), read N→C. It is the only feature that is directly encoded by the gene; all structural features are derived from the folded form of this sequence.

Fold it, and you get atomic coordinates and the backbone conformation that goes with them.

  · The mmCIF table is the protein's shape written out atom by atom. For each backbone N, Cα, C, and carbonyl O, it records an (x, y, z) coordinate triple in Å plus the residue type, chain letter, and residue number.

  · Backbone dihedral angles. Every residue except chain termini has a φ (preceding-C → N → Cα → C) and a ψ (N → Cα → C → next-N). They are reported in degrees following the IUPAC sign convention. Secondary structure is essentially a statement about which (φ, ψ) basin each residue occupies.

  · DSSP 8-state secondary structure assigns each residue one of H (α-helix), G (3₁₀-helix), I (π-helix), E (extended β-strand), B (isolated β-bridge), T (hydrogen-bonded turn), S (bend), or '-' (coil). The assignment is computed from backbone hydrogen-bond geometry via the Kabsch–Sander algorithm.

  · P-SEA three-state annotation labels each residue as helix, strand, or coil based purely on the geometry of the Cα trace. It serves as a fallback when the full backbone (and thus DSSP) is unavailable.

Summarize the fold with a handful of shape descriptors and a per-residue structural alphabet.

  · Radius of gyration (Rg) is the root-mean-square distance of Cα atoms from their centroid — a single number for overall size and compactness. A globular domain of N residues has Rg ≈ 2.2·N^0.38 Å; an extended or disordered chain has a much larger Rg. The Cα contact count is the number of residue pairs whose Cα atoms are within 8 Å and are more than four positions apart in sequence — a standard proxy for tertiary packing density. The bounding box is the smallest axis-aligned box enclosing all Cα atoms.

  · Foldseek's 3Di representation compresses backbone geometry into a per-residue letter drawn from a learned twenty-state alphabet. It captures the tertiary interaction pattern around each residue — which residues are packed against it in space, regardless of where they are in sequence.

  · Accessible surface area quantifies burial. A residue with SASA near zero is packed into the hydrophobic core; one with SASA >100 Å² sits on the surface. Computed here via the Shrake–Rupley numerical algorithm with a 1.4 Å probe.

Ask how reliable the model is.

  · For AlphaFold models, the B-factor field carries pLDDT — the model's own estimate of local accuracy on a 0–100 scale. Regions with pLDDT<50 should be treated as essentially unmodeled; they often correspond to intrinsically disordered segments.

  · For experimental (PDB) structures, the B-factor (temperature factor) quantifies the positional spread of each atom in the crystal — a combination of thermal vibration and static disorder — in units of Å². High B-factors mark flexible loops or poorly resolved regions; low B-factors mark the rigid, well-ordered core.

  · PAE(i, j) answers: if I align the predicted and true structures on residue i, how far off (in Å) do I expect residue j to be? A block-diagonal PAE matrix with low values on the blocks and high values off-diagonal is the signature of a multi-domain protein with confidently predicted domains but uncertain inter-domain orientation.

Place it in context: what it resembles, what it is annotated as, and how it looks.

  · Structural nearest neighbors (via Foldseek easy-search vs the PDB). Reported per hit: target PDB id, E-value, and alignment TM-score. A TM-score above ~0.5 is the conventional threshold for 'same fold'.

  · Functional annotations link the protein to curated databases. InterPro entries identify conserved domains and families by matching the sequence against member-database signatures (Pfam, PROSITE, CDD, …). Gene Ontology (GO) terms describe molecular function, biological process, and cellular component in a controlled vocabulary. CATH places the structure in a hierarchical fold classification (Class/Architecture/Topology/Homologous-superfamily). The organism is the source species.

  · Plot images: a contact map (which residues are close in 3D, as an N×N binary image), a Ramachandran scatter (backbone torsion angles, revealing secondary-structure composition at a glance), and — for AlphaFold structures — a PAE heatmap (pairwise prediction confidence).

  · Structure images are PyMOL renders from six orthogonal camera directions. Cartoon representation draws helices as coils and strands as arrows; sticks shows the backbone as bonds; surface shows the solvent-excluded envelope. Rainbow coloring maps sequence position to hue (blue→red, N→C); chain coloring assigns a distinct color per polypeptide.